Protein AF-A0A812QB72-F1 (afdb_monomer_lite)

Foldseek 3Di:
DLLVVLLVVLVVLLCVQVPDPPDDPVVHPLASLLVSLLVSLVSLVVCCVVCVVVCCVPPNLLVVLVVLQSSLVSSLVSLLVSLVVLCVVPVCLLVVVCPPPDLLRLVSSLLNLLSSLLSVVVSVVVSQVSLLVSCVPDPCLVVSLVPADPQADSRRSYHDGVSNVSSVVSLVSSLVSLLVSLLVQLVCLLQAQFDDPPPDPVRPDTPSVVSNVVSLVVSLVSQVSSVDPVSNVSSVVSSVCCVVPVVVVSVVCVVVVPPRPDDDPPCVVPSVVSVVVVVVVVVVVVVPD

pLDDT: mean 81.6, std 19.79, range [32.22, 98.19]

Organism: NCBI:txid1628268

Sequence (289 aa):
FIQRSLAEKASADIKRQLGSAGGKRADQGPAPYAEALTSVFVAIADIVQEHQQAVEQEFGPENFIVVVRGLLDEADIQGIKVIDKFAKDNAKVFSQQFANSEMRDVGAVLEETAMITQRVQQFNAYIHSVAHSVVDMIDDKASFANNLPVGHCPDDGLPDTKLLHRVQELVSSYVLVEQYFLLQSVEKAVTETDCLDPDDPDVLTTTLIDEAFYIMQESMMRSVTTCDINAVCAVVNNVNAAIVGELRQACPELLRGVPPTSYRRADCVDVQNIANHSKSWFSLGTENL

Secondary structure (DSSP, 8-state):
-HHHHHHHHHHHHHHHHT--TTS-TTSS-S-HHHHHHHHHHHHHHHHHHHHHHHHHHHH-HHHHHHHHHHHHHHHHHHHHHHHHHHHHHTHHHHTT-GGG--HHHHHHHHHHHHHHHHHHHHHHHHHHHHHHHHHTT-S-HHHHHHTSPTTB-TTT-PBPPHHHHHHHHHHHHHHHHHHHHHHHHHHHHHHH-----TT-TT--S-HHHHHHHHHHHHHHHHHHHTT-HHHHHHHHHHHHHHIIIIIHHHHHHHTTT---TT--TTSHHHHHHHHHHHHHHHHHHSTT-

Radius of gyration: 23.88 Å; chains: 1; bounding box: 56×35×73 Å

InterPro domains:
  IPR013167 COG4 transport protein, middle alpha-helical bundle [PF08318] (1-89)
  IPR013167 COG4 transport protein, middle alpha-helical bundle [PF08318] (99-246)
  IPR013167 COG4 transport protein, middle alpha-helical bundle [SM00762] (2-256)
  IPR048682 Conserved oligomeric Golgi complex subunit 4 [PTHR24016] (1-255)

Structure (mmCIF, N/CA/C/O backbone):
data_AF-A0A812QB72-F1
#
_entry.id   AF-A0A812QB72-F1
#
loop_
_atom_site.group_PDB
_atom_site.id
_atom_site.type_symbol
_atom_site.label_atom_id
_atom_site.label_alt_id
_atom_site.label_comp_id
_atom_site.label_asym_id
_atom_site.label_entity_id
_atom_site.label_seq_id
_atom_site.pdbx_PDB_ins_code
_atom_site.Cartn_x
_atom_site.Cartn_y
_atom_site.Cartn_z
_atom_site.occupancy
_atom_site.B_iso_or_equiv
_atom_site.auth_seq_id
_atom_site.auth_comp_id
_atom_site.auth_asym_id
_atom_site.auth_atom_id
_atom_site.pdbx_PDB_model_num
ATOM 1 N N . PHE A 1 1 ? -23.666 0.482 16.088 1.00 61.31 1 PHE A N 1
ATOM 2 C CA . PHE A 1 1 ? -24.336 1.543 15.300 1.00 61.31 1 PHE A CA 1
ATOM 3 C C . PHE A 1 1 ? -23.329 2.277 14.418 1.00 61.31 1 PHE A C 1
ATOM 5 O O . PHE A 1 1 ? -23.491 2.223 13.208 1.00 61.31 1 PHE A O 1
ATOM 12 N N . ILE A 1 2 ? -22.256 2.840 14.993 1.00 71.19 2 ILE A N 1
ATOM 13 C CA . ILE A 1 2 ? -21.176 3.547 14.272 1.00 71.19 2 ILE A CA 1
ATOM 14 C C . ILE A 1 2 ? -20.580 2.707 13.129 1.00 71.19 2 ILE A C 1
ATOM 16 O O . ILE A 1 2 ? -20.626 3.143 11.986 1.00 71.19 2 ILE A O 1
ATOM 20 N N . GLN A 1 3 ? -20.158 1.464 13.393 1.00 73.00 3 GLN A N 1
ATOM 21 C CA . GLN A 1 3 ? -19.638 0.557 12.351 1.00 73.00 3 GLN A CA 1
ATOM 22 C C . GLN A 1 3 ? -20.618 0.334 11.192 1.00 73.00 3 GLN A C 1
ATOM 24 O O . GLN A 1 3 ? -20.227 0.360 10.036 1.00 73.00 3 GLN A O 1
ATOM 29 N N . ARG A 1 4 ? -21.916 0.161 11.479 1.00 75.62 4 ARG A N 1
ATOM 30 C CA . ARG A 1 4 ? -22.932 -0.056 10.439 1.00 75.62 4 ARG A CA 1
ATOM 31 C C . ARG A 1 4 ? -23.151 1.197 9.587 1.00 75.62 4 ARG A C 1
ATOM 33 O O . ARG A 1 4 ? -23.280 1.083 8.375 1.00 75.62 4 ARG A O 1
ATOM 40 N N . SER A 1 5 ? -23.159 2.370 10.218 1.00 77.62 5 SER A N 1
ATOM 41 C CA . SER A 1 5 ? -23.245 3.660 9.525 1.00 77.62 5 SER A CA 1
ATOM 42 C C . SER A 1 5 ? -22.019 3.897 8.633 1.00 77.62 5 SER A C 1
ATOM 44 O O . SER A 1 5 ? -22.166 4.229 7.457 1.00 77.62 5 SER A O 1
ATOM 46 N N . LEU A 1 6 ? -20.815 3.636 9.160 1.00 80.12 6 LEU A N 1
ATOM 47 C CA . LEU A 1 6 ? -19.558 3.700 8.413 1.00 80.12 6 LEU A CA 1
ATOM 48 C C . LEU A 1 6 ? -19.571 2.727 7.229 1.00 80.12 6 LEU A C 1
ATOM 50 O O . LEU A 1 6 ? -19.302 3.139 6.106 1.00 80.12 6 LEU A O 1
ATOM 54 N N . ALA A 1 7 ? -19.960 1.471 7.452 1.00 80.81 7 ALA A N 1
ATOM 55 C CA . ALA A 1 7 ? -20.032 0.451 6.415 1.00 80.81 7 ALA A CA 1
ATOM 56 C C . ALA A 1 7 ? -20.991 0.837 5.280 1.00 80.81 7 ALA A C 1
ATOM 58 O O . ALA A 1 7 ? -20.662 0.657 4.105 1.00 80.81 7 ALA A O 1
ATOM 59 N N . GLU A 1 8 ? -22.175 1.364 5.611 1.00 82.25 8 GLU A N 1
ATOM 60 C CA . GLU A 1 8 ? -23.176 1.804 4.634 1.00 82.25 8 GLU A CA 1
ATOM 61 C C . GLU A 1 8 ? -22.674 3.016 3.831 1.00 82.25 8 GLU A C 1
ATOM 63 O O . GLU A 1 8 ? -22.755 2.997 2.598 1.00 82.25 8 GLU A O 1
ATOM 68 N N . LYS A 1 9 ? -22.083 4.016 4.501 1.00 82.25 9 LYS A N 1
ATOM 69 C CA . LYS A 1 9 ? -21.515 5.216 3.865 1.00 82.25 9 LYS A CA 1
ATOM 70 C C . LYS A 1 9 ? -20.318 4.876 2.974 1.00 82.25 9 LYS A C 1
ATOM 72 O O . LYS A 1 9 ? -20.351 5.171 1.784 1.00 82.25 9 LYS A O 1
ATOM 77 N N . ALA A 1 10 ? -19.329 4.155 3.502 1.00 79.69 10 ALA A N 1
ATOM 78 C CA . ALA A 1 10 ? -18.152 3.715 2.756 1.00 79.69 10 ALA A CA 1
ATOM 79 C C . ALA A 1 10 ? -18.541 2.866 1.539 1.00 79.69 10 ALA A C 1
ATOM 81 O O . ALA A 1 10 ? -18.058 3.097 0.434 1.00 79.69 10 ALA A O 1
ATOM 82 N N . SER A 1 11 ? -19.481 1.928 1.695 1.00 82.88 11 SER A N 1
ATOM 83 C CA . SER A 1 11 ? -19.947 1.108 0.569 1.00 82.88 11 SER A CA 1
ATOM 84 C C . SER A 1 11 ? -20.657 1.936 -0.508 1.00 82.88 11 SER A C 1
ATOM 86 O O . SER A 1 11 ? -20.583 1.586 -1.688 1.00 82.88 11 SER A O 1
ATOM 88 N N . ALA A 1 12 ? -21.379 2.993 -0.129 1.00 82.44 12 ALA A N 1
ATOM 89 C CA . ALA A 1 12 ? -22.027 3.901 -1.071 1.00 82.44 12 ALA A CA 1
ATOM 90 C C . ALA A 1 12 ? -21.004 4.786 -1.799 1.00 82.44 12 ALA A C 1
ATOM 92 O O . ALA A 1 12 ? -21.086 4.914 -3.021 1.00 82.44 12 ALA A O 1
ATOM 93 N N . ASP A 1 13 ? -20.018 5.320 -1.078 1.00 80.88 13 ASP A N 1
ATOM 94 C CA . ASP A 1 13 ? -18.964 6.172 -1.633 1.00 80.88 13 ASP A CA 1
ATOM 95 C C . ASP A 1 13 ? -18.049 5.386 -2.579 1.00 80.88 13 ASP A C 1
ATOM 97 O O . ASP A 1 13 ? -17.852 5.806 -3.719 1.00 80.88 13 ASP A O 1
ATOM 101 N N . ILE A 1 14 ? -17.629 4.176 -2.191 1.00 83.19 14 ILE A N 1
ATOM 102 C CA . ILE A 1 14 ? -16.883 3.253 -3.062 1.00 83.19 14 ILE A CA 1
ATOM 103 C C . ILE A 1 14 ? -17.686 2.958 -4.334 1.00 83.19 14 ILE A C 1
ATOM 105 O O . ILE A 1 14 ? -17.151 3.004 -5.440 1.00 83.19 14 ILE A O 1
ATOM 109 N N . LYS A 1 15 ? -18.989 2.671 -4.211 1.00 83.75 15 LYS A N 1
ATOM 110 C CA . LYS A 1 15 ? -19.851 2.433 -5.381 1.00 83.75 15 LYS A CA 1
ATOM 111 C C . LYS A 1 15 ? -20.008 3.666 -6.258 1.00 83.75 15 LYS A C 1
ATOM 113 O O . LYS A 1 15 ? -20.189 3.501 -7.456 1.00 83.75 15 LYS A O 1
ATOM 118 N N . ARG A 1 16 ? -19.989 4.869 -5.687 1.00 82.31 16 ARG A N 1
ATOM 119 C CA . ARG A 1 16 ? -20.087 6.127 -6.428 1.00 82.31 16 ARG A CA 1
ATOM 120 C C . ARG A 1 16 ? -18.789 6.428 -7.174 1.00 82.31 16 ARG A C 1
ATOM 122 O O . ARG A 1 16 ? -18.847 6.751 -8.353 1.00 82.31 16 ARG A O 1
ATOM 129 N N . GLN A 1 17 ? -17.645 6.299 -6.507 1.00 80.19 17 GLN A N 1
ATOM 130 C CA . GLN A 1 17 ? -16.320 6.594 -7.063 1.00 80.19 17 GLN A CA 1
ATOM 131 C C . GLN A 1 17 ? -15.890 5.554 -8.098 1.00 80.19 17 GLN A C 1
ATOM 133 O O . GLN A 1 17 ? -15.377 5.897 -9.157 1.00 80.19 17 GLN A O 1
ATOM 138 N N . LEU A 1 18 ? -16.169 4.277 -7.830 1.00 82.88 18 LEU A N 1
ATOM 139 C CA . LEU A 1 18 ? -15.815 3.163 -8.716 1.00 82.88 18 LEU A CA 1
ATOM 140 C C . LEU A 1 18 ? -16.991 2.743 -9.623 1.00 82.88 18 LEU A C 1
ATOM 142 O O . LEU A 1 18 ? -16.979 1.674 -10.243 1.00 82.88 18 LEU A O 1
ATOM 146 N N . GLY A 1 19 ? -18.041 3.569 -9.669 1.00 66.25 19 GLY A N 1
ATOM 147 C CA . GLY A 1 19 ? -19.332 3.298 -10.290 1.00 66.25 19 GLY A CA 1
ATOM 148 C C . GLY A 1 19 ? -19.426 3.640 -11.769 1.00 66.25 19 GLY A C 1
ATOM 149 O O . GLY A 1 19 ? -20.062 4.620 -12.129 1.00 66.25 19 GLY A O 1
ATOM 150 N N . SER A 1 20 ? -18.862 2.786 -12.625 1.00 51.31 20 SER A N 1
ATOM 151 C CA . SER A 1 20 ? -19.429 2.304 -13.900 1.00 51.31 20 SER A CA 1
ATOM 152 C C . SER A 1 20 ? -18.331 1.567 -14.660 1.00 51.31 20 SER A C 1
ATOM 154 O O . SER A 1 20 ? -17.340 2.167 -15.068 1.00 51.31 20 SER A O 1
ATOM 156 N N . ALA A 1 21 ? -18.549 0.279 -14.934 1.00 46.75 21 ALA A N 1
ATOM 157 C CA . ALA A 1 21 ? -17.692 -0.543 -15.794 1.00 46.75 21 ALA A CA 1
ATOM 158 C C . ALA A 1 21 ? -17.672 -0.088 -17.278 1.00 46.75 21 ALA A C 1
ATOM 160 O O . ALA A 1 21 ? -17.115 -0.782 -18.123 1.00 46.75 21 ALA A O 1
ATOM 161 N N . GLY A 1 22 ? -18.298 1.051 -17.605 1.00 44.38 22 GLY A N 1
ATOM 162 C CA . GLY A 1 22 ? -18.320 1.658 -18.938 1.00 44.38 22 GLY A CA 1
ATOM 163 C C . GLY A 1 22 ? -18.036 3.165 -18.959 1.00 44.38 22 GLY A C 1
ATOM 164 O O . GLY A 1 22 ? -18.234 3.794 -19.997 1.00 44.38 22 GLY A O 1
ATOM 165 N N . GLY A 1 23 ? -17.605 3.764 -17.842 1.00 43.19 23 GLY A N 1
ATOM 166 C CA . GLY A 1 23 ? -17.130 5.150 -17.827 1.00 43.19 23 GLY A CA 1
ATOM 167 C C . GLY A 1 23 ? -15.763 5.246 -18.504 1.00 43.19 23 GLY A C 1
ATOM 168 O O . GLY A 1 23 ? -14.873 4.446 -18.219 1.00 43.19 23 GLY A O 1
ATOM 169 N N . LYS A 1 24 ? -15.577 6.201 -19.421 1.00 42.88 24 LYS A N 1
ATOM 170 C CA . LYS A 1 24 ? -14.247 6.484 -19.977 1.00 42.88 24 LYS A CA 1
ATOM 171 C C . LYS A 1 24 ? -13.319 6.852 -18.814 1.00 42.88 24 LYS A C 1
ATOM 173 O O . LYS A 1 24 ? -13.692 7.677 -17.989 1.00 42.88 24 LYS A O 1
ATOM 178 N N . ARG A 1 25 ? -12.098 6.312 -18.816 1.00 48.41 25 ARG A N 1
ATOM 179 C CA . ARG A 1 25 ? -10.992 6.582 -17.868 1.00 48.41 25 ARG A CA 1
ATOM 180 C C . ARG A 1 25 ? -10.693 8.080 -17.630 1.00 48.41 25 ARG A C 1
ATOM 182 O O . ARG A 1 25 ? -9.927 8.403 -16.746 1.00 48.41 25 ARG A O 1
ATOM 189 N N . ALA A 1 26 ? -11.287 8.975 -18.425 1.00 42.12 26 ALA A N 1
ATOM 190 C CA . ALA A 1 26 ? -11.194 10.429 -18.318 1.00 42.12 26 ALA A CA 1
ATOM 191 C C . ALA A 1 26 ? -12.148 11.069 -17.283 1.00 42.12 26 ALA A C 1
ATOM 193 O O . ALA A 1 26 ? -11.970 12.239 -16.973 1.00 42.12 26 ALA A O 1
ATOM 194 N N . ASP A 1 27 ? -13.165 10.345 -16.795 1.00 44.41 27 ASP A N 1
ATOM 195 C CA . ASP A 1 27 ? -14.139 10.845 -15.796 1.00 44.41 27 ASP A CA 1
ATOM 196 C C . ASP A 1 27 ? -13.824 10.345 -14.368 1.00 44.41 27 ASP A C 1
ATOM 198 O O . ASP A 1 27 ? -14.425 10.772 -13.387 1.00 44.41 27 ASP A O 1
ATOM 202 N N . GLN A 1 28 ? -12.871 9.415 -14.259 1.00 55.84 28 GLN A N 1
ATOM 203 C CA . GLN A 1 28 ? -12.288 8.928 -13.011 1.00 55.84 28 GLN A CA 1
ATOM 204 C C . GLN A 1 28 ? -10.984 9.712 -12.805 1.00 55.84 28 GLN A C 1
ATOM 206 O O . GLN A 1 28 ? -10.255 9.923 -13.774 1.00 55.84 28 GLN A O 1
ATOM 211 N N . GLY A 1 29 ? -10.714 10.204 -11.591 1.00 60.75 29 GLY A N 1
ATOM 212 C CA . GLY A 1 29 ? -9.470 10.919 -11.274 1.00 60.75 29 GLY A CA 1
ATOM 213 C C . GLY A 1 29 ? -8.205 10.089 -11.571 1.00 60.75 29 GLY A C 1
ATOM 214 O O . GLY A 1 29 ? -8.316 8.931 -11.969 1.00 60.75 29 GLY A O 1
ATOM 215 N N . PRO A 1 30 ? -6.991 10.642 -11.382 1.00 70.50 30 PRO A N 1
ATOM 216 C CA . PRO A 1 30 ? -5.723 9.940 -11.630 1.00 70.50 30 PRO A CA 1
ATOM 217 C C . PRO A 1 30 ? -5.629 8.530 -11.037 1.00 70.50 30 PRO A C 1
ATOM 219 O O . PRO A 1 30 ? -5.002 7.661 -11.638 1.00 70.50 30 PRO A O 1
ATOM 222 N N . ALA A 1 31 ? -6.216 8.325 -9.853 1.00 87.50 31 ALA A N 1
ATOM 223 C CA . ALA A 1 31 ? -6.085 7.103 -9.066 1.00 87.50 31 ALA A CA 1
ATOM 224 C C . ALA A 1 31 ? -7.385 6.808 -8.283 1.00 87.50 31 ALA A C 1
ATOM 226 O O . ALA A 1 31 ? -7.436 6.990 -7.059 1.00 87.50 31 ALA A O 1
ATOM 227 N N . PRO A 1 32 ? -8.469 6.384 -8.965 1.00 90.88 32 PRO A N 1
ATOM 228 C CA . PRO A 1 32 ? -9.792 6.238 -8.356 1.00 90.88 32 PRO A CA 1
ATOM 229 C C . PRO A 1 32 ? -9.832 5.239 -7.188 1.00 90.88 32 PRO A C 1
ATOM 231 O O . PRO A 1 32 ? -10.610 5.414 -6.249 1.00 90.88 32 PRO A O 1
ATOM 234 N N . TYR A 1 33 ? -8.999 4.196 -7.203 1.00 94.75 33 TYR A N 1
ATOM 235 C CA . TYR A 1 33 ? -8.925 3.211 -6.123 1.00 94.75 33 TYR A CA 1
ATOM 236 C C . TYR A 1 33 ? -8.180 3.759 -4.903 1.00 94.75 33 TYR A C 1
ATOM 238 O O . TYR A 1 33 ? -8.604 3.528 -3.768 1.00 94.75 33 TYR A O 1
ATOM 246 N N . ALA A 1 34 ? -7.111 4.531 -5.116 1.00 95.19 34 ALA A N 1
ATOM 247 C CA . ALA A 1 34 ? -6.405 5.211 -4.032 1.00 95.19 34 ALA A CA 1
ATOM 248 C C . ALA A 1 34 ? -7.275 6.305 -3.379 1.00 95.19 34 ALA A C 1
ATOM 250 O O . ALA A 1 34 ? -7.265 6.466 -2.154 1.00 95.19 34 ALA A O 1
ATOM 251 N N . GLU A 1 35 ? -8.081 7.018 -4.169 1.00 92.69 35 GLU A N 1
ATOM 252 C CA . GLU A 1 35 ? -9.069 7.990 -3.677 1.00 92.69 35 GLU A CA 1
ATOM 253 C C . GLU A 1 35 ? -10.188 7.313 -2.868 1.00 92.69 35 GLU A C 1
ATOM 255 O O . GLU A 1 35 ? -10.585 7.806 -1.804 1.00 92.69 35 GLU A O 1
ATOM 260 N N . ALA A 1 36 ? -10.656 6.145 -3.320 1.00 92.75 36 ALA A N 1
ATOM 261 C CA . ALA A 1 36 ? -11.639 5.354 -2.588 1.00 92.75 36 ALA A CA 1
ATOM 262 C C . ALA A 1 36 ? -11.107 4.878 -1.231 1.00 92.75 36 ALA A C 1
ATOM 264 O O . ALA A 1 36 ? -11.805 5.001 -0.223 1.00 92.75 36 ALA A O 1
ATOM 265 N N . LEU A 1 37 ? -9.854 4.411 -1.168 1.00 94.88 37 LEU A N 1
ATOM 266 C CA . LEU A 1 37 ? -9.203 4.074 0.103 1.00 94.88 37 LEU A CA 1
ATOM 267 C C . LEU A 1 37 ? -9.066 5.287 1.019 1.00 94.88 37 LEU A C 1
ATOM 269 O O . LEU A 1 37 ? -9.417 5.210 2.194 1.00 94.88 37 LEU A O 1
ATOM 273 N N . THR A 1 38 ? -8.626 6.422 0.474 1.00 94.44 38 THR A N 1
ATOM 274 C CA . THR A 1 38 ? -8.532 7.679 1.232 1.00 94.44 38 THR A CA 1
ATOM 275 C C . THR A 1 38 ? -9.876 8.040 1.861 1.00 94.44 38 THR A C 1
ATOM 277 O O . THR A 1 38 ? -9.930 8.386 3.035 1.00 94.44 38 THR A O 1
ATOM 280 N N . SER A 1 39 ? -10.974 7.885 1.119 1.00 92.19 39 SER A N 1
ATOM 281 C CA . SER A 1 39 ? -12.321 8.185 1.617 1.00 92.19 39 SER A CA 1
ATOM 282 C C . SER A 1 39 ? -12.727 7.286 2.794 1.00 92.19 39 SER A C 1
ATOM 284 O O . SER A 1 39 ? -13.314 7.769 3.762 1.00 92.19 39 SER A O 1
ATOM 286 N N . VAL A 1 40 ? -12.372 5.994 2.753 1.00 93.38 40 VAL A N 1
ATOM 287 C CA . VAL A 1 40 ? -12.584 5.059 3.874 1.00 93.38 40 VAL A CA 1
ATOM 288 C C . VAL A 1 40 ? -11.774 5.487 5.099 1.00 93.38 40 VAL A C 1
ATOM 290 O O . VAL A 1 40 ? -12.319 5.563 6.200 1.00 93.38 40 VAL A O 1
ATOM 293 N N . PHE A 1 41 ? -10.488 5.790 4.917 1.00 95.88 41 PHE A N 1
ATOM 294 C CA . PHE A 1 41 ? -9.589 6.136 6.019 1.00 95.88 41 PHE A CA 1
ATOM 295 C C . PHE A 1 41 ? -9.927 7.480 6.661 1.00 95.88 41 PHE A C 1
ATOM 297 O O . PHE A 1 41 ? -9.902 7.579 7.885 1.00 95.88 41 PHE A O 1
ATOM 304 N N . VAL A 1 42 ? -10.316 8.482 5.868 1.00 94.31 42 VAL A N 1
ATOM 305 C CA . VAL A 1 42 ? -10.797 9.774 6.380 1.00 94.31 42 VAL A CA 1
ATOM 306 C C . VAL A 1 42 ? -12.069 9.585 7.197 1.00 94.31 42 VAL A C 1
ATOM 308 O O . VAL A 1 42 ? -12.149 10.093 8.307 1.00 94.31 42 VAL A O 1
ATOM 311 N N . ALA A 1 43 ? -13.027 8.780 6.726 1.00 92.94 43 ALA A N 1
ATOM 312 C CA . ALA A 1 43 ? -14.240 8.516 7.496 1.00 92.94 43 ALA A CA 1
ATOM 313 C C . ALA A 1 43 ? -13.950 7.837 8.849 1.00 92.94 43 ALA A C 1
ATOM 315 O O . ALA A 1 43 ? -14.643 8.102 9.828 1.00 92.94 43 ALA A O 1
ATOM 316 N N . ILE A 1 44 ? -12.929 6.976 8.921 1.00 94.12 44 ILE A N 1
ATOM 317 C CA . ILE A 1 44 ? -12.467 6.387 10.186 1.00 94.12 44 ILE A CA 1
ATOM 318 C C . ILE A 1 44 ? -11.788 7.442 11.069 1.00 94.12 44 ILE A C 1
ATOM 320 O O . ILE A 1 44 ? -12.084 7.507 12.261 1.00 94.12 44 ILE A O 1
ATOM 324 N N . ALA A 1 45 ? -10.908 8.267 10.500 1.00 95.69 45 ALA A N 1
ATOM 325 C CA . ALA A 1 45 ? -10.217 9.332 11.222 1.00 95.69 45 ALA A CA 1
ATOM 326 C C . ALA A 1 45 ? -11.197 10.362 11.811 1.00 95.69 45 ALA A C 1
ATOM 328 O O . ALA A 1 45 ? -11.047 10.750 12.967 1.00 95.69 45 ALA A O 1
ATOM 329 N N . ASP A 1 46 ? -12.247 10.724 11.068 1.00 94.62 46 ASP A N 1
ATOM 330 C CA . ASP A 1 46 ? -13.315 11.612 11.538 1.00 94.62 46 ASP A CA 1
ATOM 331 C C . ASP A 1 46 ? -14.021 11.025 12.773 1.00 94.62 46 ASP A C 1
ATOM 333 O O . ASP A 1 46 ? -14.225 11.723 13.762 1.00 94.62 46 ASP A O 1
ATOM 337 N N . ILE A 1 47 ? -14.341 9.723 12.759 1.00 93.56 47 ILE A N 1
ATOM 338 C CA . ILE A 1 47 ? -14.976 9.024 13.894 1.00 93.56 47 ILE A CA 1
ATOM 339 C C . ILE A 1 47 ? -14.052 9.010 15.115 1.00 93.56 47 ILE A C 1
ATOM 341 O O . ILE A 1 47 ? -14.510 9.232 16.237 1.00 93.56 47 ILE A O 1
ATOM 345 N N . VAL A 1 48 ? -12.760 8.737 14.908 1.00 95.31 48 VAL A N 1
ATOM 346 C CA . VAL A 1 48 ? -11.748 8.792 15.970 1.00 95.31 48 VAL A CA 1
ATOM 347 C C . VAL A 1 48 ? -11.722 10.192 16.579 1.00 95.31 48 VAL A C 1
ATOM 349 O O . VAL A 1 48 ? -11.892 10.332 17.787 1.00 95.31 48 VAL A O 1
ATOM 352 N N . GLN A 1 49 ? -11.591 11.228 15.751 1.00 94.88 49 GLN A N 1
ATOM 353 C CA . GLN A 1 49 ? -11.495 12.613 16.205 1.00 94.88 49 GLN A CA 1
ATOM 354 C C . GLN A 1 49 ? -12.769 13.099 16.913 1.00 94.88 49 GLN A C 1
ATOM 356 O O . GLN A 1 49 ? -12.678 13.825 17.901 1.00 94.88 49 GLN A O 1
ATOM 361 N N . GLU A 1 50 ? -13.949 12.703 16.431 1.00 95.06 50 GLU A N 1
ATOM 362 C CA . GLU A 1 50 ? -15.234 13.108 17.006 1.00 95.06 50 GLU A CA 1
ATOM 363 C C . GLU A 1 50 ? -15.497 12.451 18.368 1.00 95.06 50 GLU A C 1
ATOM 365 O O . GLU A 1 50 ? -16.050 13.086 19.269 1.00 95.06 50 GLU A O 1
ATOM 370 N N . HIS A 1 51 ? -15.119 11.181 18.537 1.00 93.12 51 HIS A N 1
ATOM 371 C CA . HIS A 1 51 ? -15.571 10.385 19.681 1.00 93.12 51 HIS A CA 1
ATOM 372 C C . HIS A 1 51 ? -14.491 10.056 20.712 1.00 93.12 51 HIS A C 1
ATOM 374 O O . HIS A 1 51 ? -14.857 9.649 21.815 1.00 93.12 51 HIS A O 1
ATOM 380 N N . GLN A 1 52 ? -13.201 10.247 20.413 1.00 94.56 52 GLN A N 1
ATOM 381 C CA . GLN A 1 52 ? -12.111 9.887 21.327 1.00 94.56 52 GLN A CA 1
ATOM 382 C C . GLN A 1 52 ? -12.290 10.493 22.722 1.00 94.56 52 GLN A C 1
ATOM 384 O O . GLN A 1 52 ? -12.432 9.761 23.700 1.00 94.56 52 GLN A O 1
ATOM 389 N N . GLN A 1 53 ? -12.371 11.823 22.809 1.00 95.75 53 GLN A N 1
ATOM 390 C CA . GLN A 1 53 ? -12.449 12.521 24.093 1.00 95.75 53 GLN A CA 1
ATOM 391 C C . GLN A 1 53 ? -13.674 12.095 24.919 1.00 95.75 53 GLN A C 1
ATOM 393 O O . GLN A 1 53 ? -13.578 11.937 26.135 1.00 95.75 53 GLN A O 1
ATOM 398 N N . ALA A 1 54 ? -14.826 11.911 24.269 1.00 95.00 54 ALA A N 1
ATOM 399 C CA . ALA A 1 54 ? -16.056 11.519 24.948 1.00 95.00 54 ALA A CA 1
ATOM 400 C C . ALA A 1 54 ? -15.956 10.095 25.516 1.00 95.00 54 ALA A C 1
ATOM 402 O O . ALA A 1 54 ? -16.334 9.857 26.662 1.00 95.00 54 ALA A O 1
ATOM 403 N N . VAL A 1 55 ? -15.403 9.154 24.741 1.00 95.50 55 VAL A N 1
ATOM 404 C CA . VAL A 1 55 ? -15.253 7.763 25.184 1.00 95.50 55 VAL A CA 1
ATOM 405 C C . VAL A 1 55 ? -14.244 7.656 26.323 1.00 95.50 55 VAL A C 1
ATOM 407 O O . VAL A 1 55 ? -14.517 6.975 27.308 1.00 95.50 55 VAL A O 1
ATOM 410 N N . GLU A 1 56 ? -13.116 8.356 26.228 1.00 94.69 56 GLU A N 1
ATOM 411 C CA . GLU A 1 56 ? -12.099 8.368 27.282 1.00 94.69 56 GLU A CA 1
ATOM 412 C C . GLU A 1 56 ? -12.645 8.923 28.605 1.00 94.69 56 GLU A C 1
ATOM 414 O O . GLU A 1 56 ? -12.360 8.371 29.665 1.00 94.69 56 GLU A O 1
ATOM 419 N N . GLN A 1 57 ? -13.467 9.976 28.560 1.00 95.19 57 GLN A N 1
ATOM 420 C CA . GLN A 1 57 ? -14.045 10.584 29.763 1.00 95.19 57 GLN A CA 1
ATOM 421 C C . GLN A 1 57 ? -15.140 9.731 30.410 1.00 95.19 57 GLN A C 1
ATOM 423 O O . GLN A 1 57 ? -15.223 9.677 31.636 1.00 95.19 57 GLN A O 1
ATOM 428 N N . GLU A 1 58 ? -16.000 9.098 29.609 1.00 95.81 58 GLU A N 1
ATOM 429 C CA . GLU A 1 58 ? -17.147 8.341 30.125 1.00 95.81 58 GLU A CA 1
ATOM 430 C C . GLU A 1 58 ? -16.811 6.880 30.447 1.00 95.81 58 GLU A C 1
ATOM 432 O O . GLU A 1 58 ? -17.362 6.315 31.394 1.00 95.81 58 GLU A O 1
ATOM 437 N N . PHE A 1 59 ? -15.918 6.265 29.669 1.00 94.88 59 PHE A N 1
ATOM 438 C CA . PHE A 1 59 ? -15.628 4.832 29.732 1.00 94.88 59 PHE A CA 1
ATOM 439 C C . PHE A 1 59 ? -14.157 4.518 30.005 1.00 94.88 59 PHE A C 1
ATOM 441 O O . PHE A 1 59 ? -13.849 3.368 30.296 1.00 94.88 59 PHE A O 1
ATOM 448 N N . GLY A 1 60 ? -13.256 5.495 29.949 1.00 94.50 60 GLY A N 1
ATOM 449 C CA . GLY A 1 60 ? -11.826 5.285 30.161 1.00 94.50 60 GLY A CA 1
ATOM 450 C C . GLY A 1 60 ? -11.043 4.981 28.871 1.00 94.50 60 GLY A C 1
ATOM 451 O O . GLY A 1 60 ? -11.608 4.483 27.887 1.00 94.50 60 GLY A O 1
ATOM 452 N N . PRO A 1 61 ? -9.732 5.284 28.857 1.00 95.00 61 PRO A N 1
ATOM 453 C CA . PRO A 1 61 ? -8.866 5.156 27.681 1.00 95.00 61 PRO A CA 1
ATOM 454 C C . PRO A 1 61 ? -8.736 3.721 27.154 1.00 95.00 61 PRO A C 1
ATOM 456 O O . PRO A 1 61 ? -8.725 3.500 25.943 1.00 95.00 61 PRO A O 1
ATOM 459 N N . GLU A 1 62 ? -8.731 2.716 28.029 1.00 94.25 62 GLU A N 1
ATOM 460 C CA . GLU A 1 62 ? -8.660 1.305 27.643 1.00 94.25 62 GLU A CA 1
ATOM 461 C C . GLU A 1 62 ? -9.854 0.865 26.781 1.00 94.25 62 GLU A C 1
ATOM 463 O O . GLU A 1 62 ? -9.704 0.043 25.872 1.00 94.25 62 GLU A O 1
ATOM 468 N N . ASN A 1 63 ? -11.036 1.445 27.016 1.00 94.12 63 ASN A N 1
ATOM 469 C CA . ASN A 1 63 ? -12.241 1.139 26.250 1.00 94.12 63 ASN A CA 1
ATOM 470 C C . ASN A 1 63 ? -12.233 1.822 24.879 1.00 94.12 63 ASN A C 1
ATOM 472 O O . ASN A 1 63 ? -12.805 1.284 23.928 1.00 94.12 63 ASN A O 1
ATOM 476 N N . PHE A 1 64 ? -11.528 2.946 24.729 1.00 96.56 64 PHE A N 1
ATOM 477 C CA . PHE A 1 64 ? -11.335 3.558 23.419 1.00 96.56 64 PHE A CA 1
ATOM 478 C C . PHE A 1 64 ? -10.457 2.692 22.502 1.00 96.56 64 PHE A C 1
ATOM 480 O O . PHE A 1 64 ? -10.768 2.558 21.320 1.00 96.56 64 PHE A O 1
ATOM 487 N N . ILE A 1 65 ? -9.453 1.982 23.035 1.00 97.00 65 ILE A N 1
ATOM 488 C CA . ILE A 1 65 ? -8.666 1.013 22.244 1.00 97.00 65 ILE A CA 1
ATOM 489 C C . ILE A 1 65 ? -9.560 -0.078 21.636 1.00 97.00 65 ILE A C 1
ATOM 491 O O . ILE A 1 65 ? -9.374 -0.472 20.484 1.00 97.00 65 ILE A O 1
ATOM 495 N N . VAL A 1 66 ? -10.580 -0.543 22.366 1.00 94.88 66 VAL A N 1
ATOM 496 C CA . VAL A 1 66 ? -11.553 -1.515 21.838 1.00 94.88 66 VAL A CA 1
ATOM 497 C C . VAL A 1 66 ? -12.347 -0.926 20.666 1.00 94.88 66 VAL A C 1
ATOM 499 O O . VAL A 1 66 ? -12.600 -1.629 19.685 1.00 94.88 66 VAL A O 1
ATOM 502 N N . VAL A 1 67 ? -12.694 0.364 20.724 1.00 95.56 67 VAL A N 1
ATOM 503 C CA . VAL A 1 67 ? -13.334 1.076 19.606 1.00 95.56 67 VAL A CA 1
ATOM 504 C C . VAL A 1 67 ? -12.397 1.144 18.399 1.00 95.56 67 VAL A C 1
ATOM 506 O O . VAL A 1 67 ? -12.825 0.801 17.298 1.00 95.56 67 VAL A O 1
ATOM 509 N N . VAL A 1 68 ? -11.125 1.507 18.596 1.00 96.94 68 VAL A N 1
ATOM 510 C CA . VAL A 1 68 ? -10.123 1.582 17.517 1.00 96.94 68 VAL A CA 1
ATOM 511 C C . VAL A 1 68 ? -9.955 0.230 16.818 1.00 96.94 68 VAL A C 1
ATOM 513 O O . VAL A 1 68 ? -9.981 0.175 15.590 1.00 96.94 68 VAL A O 1
ATOM 516 N N . ARG A 1 69 ? -9.894 -0.881 17.566 1.00 96.62 69 ARG A N 1
ATOM 517 C CA . ARG A 1 69 ? -9.872 -2.239 16.984 1.00 96.62 69 ARG A CA 1
ATOM 518 C C . ARG A 1 69 ? -11.098 -2.517 16.116 1.00 96.62 69 ARG A C 1
ATOM 520 O O . ARG A 1 69 ? -10.972 -3.029 15.011 1.00 96.62 69 ARG A O 1
ATOM 527 N N . GLY A 1 70 ? -12.282 -2.122 16.582 1.00 94.88 70 GLY A N 1
ATOM 528 C CA . GLY A 1 70 ? -13.509 -2.257 15.799 1.00 94.88 70 GLY A CA 1
ATOM 529 C C . GLY A 1 70 ? -13.531 -1.392 14.531 1.00 94.88 70 GLY A C 1
ATOM 530 O O . GLY A 1 70 ? -14.222 -1.743 13.574 1.00 94.88 70 GLY A O 1
ATOM 531 N N . LEU A 1 71 ? -12.805 -0.272 14.500 1.00 95.31 71 LEU A N 1
ATOM 532 C CA . LEU A 1 71 ? -12.631 0.540 13.292 1.00 95.31 71 LEU A CA 1
ATOM 533 C C . LEU A 1 71 ? -11.608 -0.080 12.334 1.00 95.31 71 LEU A C 1
ATOM 535 O O . LEU A 1 71 ? -11.824 -0.031 11.124 1.00 95.31 71 LEU A O 1
ATOM 539 N N . LEU A 1 72 ? -10.553 -0.717 12.852 1.00 95.69 72 LEU A N 1
ATOM 540 C CA . LEU A 1 72 ? -9.615 -1.507 12.048 1.00 95.69 72 LEU A CA 1
ATOM 541 C C . LEU A 1 72 ? -10.306 -2.681 11.344 1.00 95.69 72 LEU A C 1
ATOM 543 O O . LEU A 1 72 ? -10.059 -2.897 10.162 1.00 95.69 72 LEU A O 1
ATOM 547 N N . ASP A 1 73 ? -11.229 -3.378 12.014 1.00 95.25 73 ASP A N 1
ATOM 548 C CA . ASP A 1 73 ? -12.032 -4.435 11.380 1.00 95.25 73 ASP A CA 1
ATOM 549 C C . ASP A 1 73 ? -12.839 -3.907 10.178 1.00 95.25 73 ASP A C 1
ATOM 551 O O . ASP A 1 73 ? -12.975 -4.580 9.152 1.00 95.25 73 ASP A O 1
ATOM 555 N N . GLU A 1 74 ? -13.374 -2.687 10.272 1.00 93.88 74 GLU A N 1
ATOM 556 C CA . GLU A 1 74 ? -14.100 -2.068 9.158 1.00 93.88 74 GLU A CA 1
ATOM 557 C C . GLU A 1 74 ? -13.143 -1.583 8.056 1.00 93.88 74 GLU A C 1
ATOM 559 O O . GLU A 1 74 ? -13.459 -1.720 6.869 1.00 93.88 74 GLU A O 1
ATOM 564 N N . ALA A 1 75 ? -11.955 -1.088 8.423 1.00 95.81 75 ALA A N 1
ATOM 565 C CA . ALA A 1 75 ? -10.888 -0.774 7.474 1.00 95.81 75 ALA A CA 1
ATOM 566 C C . ALA A 1 75 ? -10.481 -2.016 6.669 1.00 95.81 75 ALA A C 1
ATOM 568 O O . ALA A 1 75 ? -10.379 -1.936 5.445 1.00 95.81 75 ALA A O 1
ATOM 569 N N . ASP A 1 76 ? -10.335 -3.172 7.325 1.00 97.06 76 ASP A N 1
ATOM 570 C CA . ASP A 1 76 ? -10.100 -4.465 6.679 1.00 97.06 76 ASP A CA 1
ATOM 571 C C . ASP A 1 76 ? -11.201 -4.775 5.665 1.00 97.06 76 ASP A C 1
ATOM 573 O O . ASP A 1 76 ? -10.929 -5.024 4.490 1.00 97.06 76 ASP A O 1
ATOM 577 N N . ILE A 1 77 ? -12.464 -4.718 6.089 1.00 94.94 77 ILE A N 1
ATOM 578 C CA . ILE A 1 77 ? -13.602 -5.071 5.236 1.00 94.94 77 ILE A CA 1
ATOM 579 C C . ILE A 1 77 ? -13.690 -4.170 4.001 1.00 94.94 77 ILE A C 1
ATOM 581 O O . ILE A 1 77 ? -13.932 -4.669 2.900 1.00 94.94 77 ILE A O 1
ATOM 585 N N . GLN A 1 78 ? -13.565 -2.853 4.159 1.00 94.50 78 GLN A N 1
ATOM 586 C CA . GLN A 1 78 ? -13.752 -1.916 3.048 1.00 94.50 78 GLN A CA 1
ATOM 587 C C . GLN A 1 78 ? -12.488 -1.771 2.205 1.00 94.50 78 GLN A C 1
ATOM 589 O O . GLN A 1 78 ? -12.570 -1.796 0.977 1.00 94.50 78 GLN A O 1
ATOM 594 N N . GLY A 1 79 ? -11.321 -1.693 2.841 1.00 96.56 79 GLY A N 1
ATOM 595 C CA . GLY A 1 79 ? -10.043 -1.563 2.155 1.00 96.56 79 GLY A CA 1
ATOM 596 C C . GLY A 1 79 ? -9.730 -2.772 1.278 1.00 96.56 79 GLY A C 1
ATOM 597 O O . GLY A 1 79 ? -9.387 -2.607 0.106 1.00 96.56 79 GLY A O 1
ATOM 598 N N . ILE A 1 80 ? -9.956 -3.991 1.785 1.00 97.81 80 ILE A N 1
ATOM 599 C CA . ILE A 1 80 ? -9.735 -5.216 1.003 1.00 97.81 80 ILE A CA 1
ATOM 600 C C . ILE A 1 80 ? -10.670 -5.265 -0.209 1.00 97.81 80 ILE A C 1
ATOM 602 O O . ILE A 1 80 ? -10.224 -5.622 -1.295 1.00 97.81 80 ILE A O 1
ATOM 606 N N . LYS A 1 81 ? -11.935 -4.830 -0.090 1.00 95.81 81 LYS A N 1
ATOM 607 C CA . LYS A 1 81 ? -12.849 -4.760 -1.249 1.00 95.81 81 LYS A CA 1
ATOM 608 C C . LYS A 1 81 ? -12.318 -3.847 -2.353 1.00 95.81 81 LYS A C 1
ATOM 610 O O . LYS A 1 81 ? -12.469 -4.179 -3.529 1.00 95.81 81 LYS A O 1
ATOM 615 N N . VAL A 1 82 ? -11.739 -2.699 -1.992 1.00 96.31 82 VAL A N 1
ATOM 616 C CA . VAL A 1 82 ? -11.165 -1.759 -2.966 1.00 96.31 82 VAL A CA 1
ATOM 617 C C . VAL A 1 82 ? -9.938 -2.380 -3.636 1.00 96.31 82 VAL A C 1
ATOM 619 O O . VAL A 1 82 ? -9.875 -2.401 -4.866 1.00 96.31 82 VAL A O 1
ATOM 622 N N . ILE A 1 83 ? -9.021 -2.960 -2.853 1.00 97.50 83 ILE A N 1
ATOM 623 C CA . ILE A 1 83 ? -7.805 -3.613 -3.366 1.00 97.50 83 ILE A CA 1
ATOM 624 C C . ILE A 1 83 ? -8.145 -4.806 -4.266 1.00 97.50 83 ILE A C 1
ATOM 626 O O . ILE A 1 83 ? -7.588 -4.938 -5.353 1.00 97.50 83 ILE A O 1
ATOM 630 N N . ASP A 1 84 ? -9.089 -5.658 -3.867 1.00 96.62 84 ASP A N 1
ATOM 631 C CA . ASP A 1 84 ? -9.488 -6.820 -4.662 1.00 96.62 84 ASP A CA 1
ATOM 632 C C . ASP A 1 84 ? -10.174 -6.415 -5.963 1.00 96.62 84 ASP A C 1
ATOM 634 O O . ASP A 1 84 ? -9.964 -7.048 -7.001 1.00 96.62 84 ASP A O 1
ATOM 638 N N . LYS A 1 85 ? -10.966 -5.336 -5.944 1.00 95.12 85 LYS A N 1
ATOM 639 C CA . LYS A 1 85 ? -11.539 -4.785 -7.171 1.00 95.12 85 LYS A CA 1
ATOM 640 C C . LYS A 1 85 ? -10.446 -4.236 -8.092 1.00 95.12 85 LYS A C 1
ATOM 642 O O . LYS A 1 85 ? -10.473 -4.550 -9.279 1.00 95.12 85 LYS A O 1
ATOM 647 N N . PHE A 1 86 ? -9.484 -3.483 -7.561 1.00 95.75 86 PHE A N 1
ATOM 648 C CA . PHE A 1 86 ? -8.342 -2.978 -8.326 1.00 95.75 86 PHE A CA 1
ATOM 649 C C . PHE A 1 86 ? -7.525 -4.113 -8.958 1.00 95.75 86 PHE A C 1
ATOM 651 O O . PHE A 1 86 ? -7.261 -4.098 -10.161 1.00 95.75 86 PHE A O 1
ATOM 658 N N . ALA A 1 87 ? -7.180 -5.134 -8.169 1.00 94.88 87 ALA A N 1
ATOM 659 C CA . ALA A 1 87 ? -6.433 -6.297 -8.636 1.00 94.88 87 ALA A CA 1
ATOM 660 C C . ALA A 1 87 ? -7.194 -7.063 -9.729 1.00 94.88 87 ALA A C 1
ATOM 662 O O . ALA A 1 87 ? -6.601 -7.506 -10.712 1.00 94.88 87 ALA A O 1
ATOM 663 N N . LYS A 1 88 ? -8.520 -7.187 -9.589 1.00 94.06 88 LYS A N 1
ATOM 664 C CA . LYS A 1 88 ? -9.382 -7.831 -10.585 1.00 94.06 88 LYS A CA 1
ATOM 665 C C . LYS A 1 88 ? -9.461 -7.035 -11.887 1.00 94.06 88 LYS A C 1
ATOM 667 O O . LYS A 1 88 ? -9.337 -7.626 -12.959 1.00 94.06 88 LYS A O 1
ATOM 672 N N . ASP A 1 89 ? -9.664 -5.725 -11.804 1.00 92.69 89 ASP A N 1
ATOM 673 C CA . ASP A 1 89 ? -9.805 -4.865 -12.983 1.00 92.69 89 ASP A CA 1
ATOM 674 C C . ASP A 1 89 ? -8.472 -4.753 -13.753 1.00 92.69 89 ASP A C 1
ATOM 676 O O . ASP A 1 89 ? -8.476 -4.622 -14.977 1.00 92.69 89 ASP A O 1
ATOM 680 N N . ASN A 1 90 ? -7.339 -4.951 -13.066 1.00 91.94 90 ASN A N 1
ATOM 681 C CA . ASN A 1 90 ? -5.988 -4.946 -13.635 1.00 91.94 90 ASN A CA 1
ATOM 682 C C . ASN A 1 90 ? -5.337 -6.341 -13.718 1.00 91.94 90 ASN A C 1
ATOM 684 O O . ASN A 1 90 ? -4.115 -6.466 -13.835 1.00 91.94 90 ASN A O 1
ATOM 688 N N . ALA A 1 91 ? -6.138 -7.413 -13.718 1.00 91.06 91 ALA A N 1
ATOM 689 C CA . ALA A 1 91 ? -5.639 -8.791 -13.671 1.00 91.06 91 ALA A CA 1
ATOM 690 C C . ALA A 1 91 ? -4.674 -9.148 -14.818 1.00 91.06 91 ALA A C 1
ATOM 692 O O . ALA A 1 91 ? -3.802 -9.998 -14.649 1.00 91.06 91 ALA A O 1
ATOM 693 N N . LYS A 1 92 ? -4.787 -8.499 -15.984 1.00 88.06 92 LYS A N 1
ATOM 694 C CA . LYS A 1 92 ? -3.864 -8.706 -17.117 1.00 88.06 92 LYS A CA 1
ATOM 695 C C . LYS A 1 92 ? -2.426 -8.298 -16.784 1.00 88.06 92 LYS A C 1
ATOM 697 O O . LYS A 1 92 ? -1.494 -8.991 -17.175 1.00 88.06 92 LYS A O 1
ATOM 702 N N . VAL A 1 93 ? -2.261 -7.202 -16.043 1.00 89.44 93 VAL A N 1
ATOM 703 C CA . VAL A 1 93 ? -0.948 -6.707 -15.613 1.00 89.44 93 VAL A CA 1
ATOM 704 C C . VAL A 1 93 ? -0.399 -7.603 -14.503 1.00 89.44 93 VAL A C 1
ATOM 706 O O . VAL A 1 93 ? 0.722 -8.090 -14.603 1.00 89.44 93 VAL A O 1
ATOM 709 N N . PHE A 1 94 ? -1.216 -7.922 -13.495 1.00 88.88 94 PHE A N 1
ATOM 710 C CA . PHE A 1 94 ? -0.773 -8.739 -12.358 1.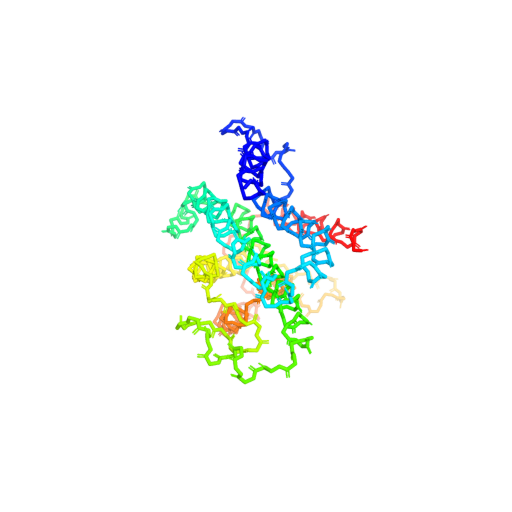00 88.88 94 PHE A CA 1
ATOM 711 C C . PHE A 1 94 ? -0.537 -10.219 -12.688 1.00 88.88 94 PHE A C 1
ATOM 713 O O . PHE A 1 94 ? 0.282 -10.865 -12.042 1.00 88.88 94 PHE A O 1
ATOM 720 N N . SER A 1 95 ? -1.194 -10.763 -13.716 1.00 84.75 95 SER A N 1
ATOM 721 C CA . SER A 1 95 ? -0.928 -12.125 -14.211 1.00 84.75 95 SER A CA 1
ATOM 722 C C . SER A 1 95 ? 0.336 -12.238 -15.068 1.00 84.75 95 SER A C 1
ATOM 724 O O . SER A 1 95 ? 0.607 -13.314 -15.598 1.00 84.75 95 SER A O 1
ATOM 726 N N . GLN A 1 96 ? 1.101 -11.148 -15.215 1.00 76.88 96 GLN A N 1
ATOM 727 C CA . GLN A 1 96 ? 2.336 -11.088 -16.005 1.00 76.88 96 GLN A CA 1
ATOM 728 C C . GLN A 1 96 ? 2.135 -11.437 -17.488 1.00 76.88 96 GLN A C 1
ATOM 730 O O . GLN A 1 96 ? 3.072 -11.774 -18.211 1.00 76.88 96 GLN A O 1
ATOM 735 N N . GLN A 1 97 ? 0.898 -11.324 -17.978 1.00 77.12 97 GLN A N 1
ATOM 736 C CA . GLN A 1 97 ? 0.545 -11.523 -19.381 1.00 77.12 97 GLN A CA 1
ATOM 737 C C . GLN A 1 97 ? 0.750 -10.223 -20.161 1.00 77.12 97 GLN A C 1
ATOM 739 O O . GLN A 1 97 ? -0.172 -9.670 -20.762 1.00 77.12 97 GLN A O 1
ATOM 744 N N . PHE A 1 98 ? 1.983 -9.721 -20.134 1.00 75.38 98 PHE A N 1
ATOM 745 C CA . PHE A 1 98 ? 2.316 -8.395 -20.644 1.00 75.38 98 PHE A CA 1
ATOM 746 C C . PHE A 1 98 ? 2.274 -8.274 -22.171 1.00 75.38 98 PHE A C 1
ATOM 748 O O . PHE A 1 98 ? 2.158 -7.169 -22.684 1.00 75.38 98 PHE A O 1
ATOM 755 N N . ALA A 1 99 ? 2.287 -9.394 -22.904 1.00 66.06 99 ALA A N 1
ATOM 756 C CA . ALA A 1 99 ? 2.277 -9.418 -24.372 1.00 66.06 99 ALA A CA 1
ATOM 757 C C . ALA A 1 99 ? 1.086 -8.674 -25.015 1.00 66.06 99 ALA A C 1
ATOM 759 O O . ALA A 1 99 ? 1.143 -8.340 -26.193 1.00 66.06 99 ALA A O 1
ATOM 760 N N . ASN A 1 100 ? 0.017 -8.418 -24.252 1.00 66.38 100 ASN A N 1
ATOM 761 C CA . ASN A 1 100 ? -1.173 -7.689 -24.701 1.00 66.38 100 ASN A CA 1
ATOM 762 C C . ASN A 1 100 ? -1.399 -6.366 -23.942 1.00 66.38 100 ASN A C 1
ATOM 764 O O . ASN A 1 100 ? -2.504 -5.824 -24.003 1.00 66.38 100 ASN A O 1
ATOM 768 N N . SER A 1 101 ? -0.407 -5.886 -23.188 1.00 77.50 101 SER A N 1
ATOM 769 C CA . SER A 1 101 ? -0.514 -4.691 -22.345 1.00 77.50 101 SER A CA 1
ATOM 770 C C . SER A 1 101 ? 0.414 -3.600 -22.866 1.00 77.50 101 SER A C 1
ATOM 772 O O . SER A 1 101 ? 1.608 -3.827 -23.045 1.00 77.50 101 SER A O 1
ATOM 774 N N . GLU A 1 102 ? -0.115 -2.398 -23.082 1.00 82.06 102 GLU A N 1
ATOM 775 C CA . GLU A 1 102 ? 0.717 -1.249 -23.435 1.00 82.06 102 GLU A CA 1
ATOM 776 C C . GLU A 1 102 ? 1.534 -0.789 -22.216 1.00 82.06 102 GLU A C 1
ATOM 778 O O . GLU A 1 102 ? 1.031 -0.780 -21.091 1.00 82.06 102 GLU A O 1
ATOM 783 N N . MET A 1 103 ? 2.780 -0.340 -22.421 1.00 85.38 103 MET A N 1
ATOM 784 C CA . MET A 1 103 ? 3.639 0.194 -21.344 1.00 85.38 103 MET A CA 1
ATOM 785 C C . MET A 1 103 ? 2.963 1.313 -20.546 1.00 85.38 103 MET A C 1
ATOM 787 O O . MET A 1 103 ? 3.133 1.404 -19.333 1.00 85.38 103 MET A O 1
ATOM 791 N N . ARG A 1 104 ? 2.136 2.126 -21.212 1.00 85.19 104 ARG A N 1
ATOM 792 C CA . ARG A 1 104 ? 1.338 3.175 -20.570 1.00 85.19 104 ARG A CA 1
ATOM 793 C C . ARG A 1 104 ? 0.339 2.606 -19.561 1.00 85.19 104 ARG A C 1
ATOM 795 O O . ARG A 1 104 ? 0.183 3.163 -18.479 1.00 85.19 104 ARG A O 1
ATOM 802 N N . ASP A 1 105 ? -0.328 1.507 -19.906 1.00 87.06 105 ASP A N 1
ATOM 803 C CA . ASP A 1 105 ? -1.284 0.860 -19.010 1.00 87.06 105 ASP A CA 1
ATOM 804 C C . ASP A 1 105 ? -0.577 0.233 -17.811 1.00 87.06 105 ASP A C 1
ATOM 806 O O . ASP A 1 105 ? -1.049 0.377 -16.686 1.00 87.06 105 ASP A O 1
ATOM 810 N N . VAL A 1 106 ? 0.578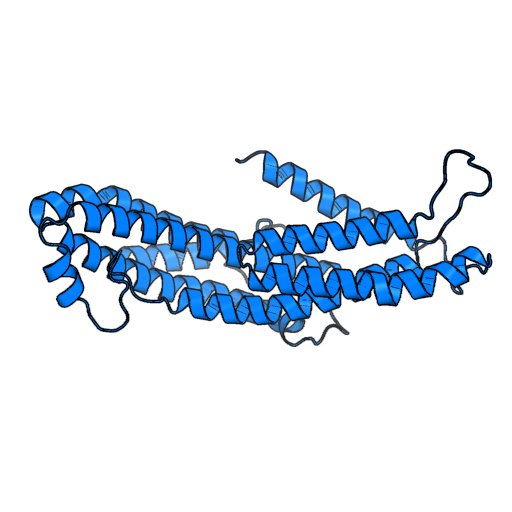 -0.400 -18.039 1.00 91.06 106 VAL A N 1
ATOM 811 C CA . VAL A 1 106 ? 1.415 -0.960 -16.968 1.00 91.06 106 VAL A CA 1
ATOM 812 C C . VAL A 1 106 ? 1.889 0.140 -16.016 1.00 91.06 106 VAL A C 1
ATOM 814 O O . VAL A 1 106 ? 1.731 -0.004 -14.806 1.00 91.06 106 VAL A O 1
ATOM 817 N N . GLY A 1 107 ? 2.392 1.259 -16.548 1.00 91.75 107 GLY A N 1
ATOM 818 C CA . GLY A 1 107 ? 2.819 2.412 -15.752 1.00 91.75 107 GLY A CA 1
ATOM 819 C C . GLY A 1 107 ? 1.689 2.991 -14.896 1.00 91.75 107 GLY A C 1
ATOM 820 O O . GLY A 1 107 ? 1.882 3.221 -13.707 1.00 91.75 107 GLY A O 1
ATOM 821 N N . ALA A 1 108 ? 0.482 3.134 -15.455 1.00 91.25 108 ALA A N 1
ATOM 822 C CA . ALA A 1 108 ? -0.681 3.603 -14.699 1.00 91.25 108 ALA A CA 1
ATOM 823 C C . ALA A 1 108 ? -1.069 2.648 -13.553 1.00 91.25 108 ALA A C 1
ATOM 825 O O . ALA A 1 108 ? -1.415 3.098 -12.463 1.00 91.25 108 ALA A O 1
ATOM 826 N N . VAL A 1 109 ? -0.988 1.331 -13.776 1.00 93.62 109 VAL A N 1
ATOM 827 C CA . VAL A 1 109 ? -1.248 0.334 -12.724 1.00 93.62 109 VAL A CA 1
ATOM 828 C C . VAL A 1 109 ? -0.175 0.379 -11.639 1.00 93.62 109 VAL A C 1
ATOM 830 O O . VAL A 1 109 ? -0.512 0.274 -10.461 1.00 93.62 109 VAL A O 1
ATOM 833 N N . LEU A 1 110 ? 1.099 0.547 -11.999 1.00 95.25 110 LEU A N 1
ATOM 834 C CA . LEU A 1 110 ? 2.193 0.683 -11.034 1.00 95.25 110 LEU A CA 1
ATOM 835 C C . LEU A 1 110 ? 2.024 1.925 -10.161 1.00 95.25 110 LEU A C 1
ATOM 837 O O . LEU A 1 110 ? 2.153 1.832 -8.941 1.00 95.25 110 LEU A O 1
ATOM 841 N N . GLU A 1 111 ? 1.686 3.058 -10.774 1.00 95.00 111 GLU A N 1
ATOM 842 C CA . GLU A 1 111 ? 1.455 4.324 -10.079 1.00 95.00 111 GLU A CA 1
ATOM 843 C C . GLU A 1 111 ? 0.317 4.193 -9.059 1.00 95.00 111 GLU A C 1
ATOM 845 O O . GLU A 1 111 ? 0.487 4.472 -7.871 1.00 95.00 111 GLU A O 1
ATOM 850 N N . GLU A 1 112 ? -0.831 3.668 -9.490 1.00 95.94 112 GLU A N 1
ATOM 851 C CA . GLU A 1 112 ? -1.977 3.491 -8.603 1.00 95.94 112 GLU A CA 1
ATOM 852 C C . GLU A 1 112 ? -1.718 2.424 -7.526 1.00 95.94 112 GLU A C 1
ATOM 854 O O . GLU A 1 112 ? -2.146 2.589 -6.383 1.00 95.94 112 GLU A O 1
ATOM 859 N N . THR A 1 113 ? -0.943 1.374 -7.829 1.00 97.38 113 THR A N 1
ATOM 860 C CA . THR A 1 113 ? -0.504 0.387 -6.826 1.00 97.38 113 THR A CA 1
ATOM 861 C C . THR A 1 113 ? 0.373 1.028 -5.751 1.00 97.38 113 THR A C 1
ATOM 863 O O . THR A 1 113 ? 0.187 0.762 -4.557 1.00 97.38 113 THR A O 1
ATOM 866 N N . ALA A 1 114 ? 1.314 1.889 -6.153 1.00 97.69 114 ALA A N 1
ATOM 867 C CA . ALA A 1 114 ? 2.174 2.610 -5.225 1.00 97.69 114 ALA A CA 1
ATOM 868 C C . ALA A 1 114 ? 1.351 3.538 -4.324 1.00 97.69 114 ALA A C 1
ATOM 870 O O . ALA A 1 114 ? 1.514 3.494 -3.106 1.00 97.69 114 ALA A O 1
ATOM 871 N N . MET A 1 115 ? 0.396 4.286 -4.890 1.00 97.00 115 MET A N 1
ATOM 872 C CA . MET A 1 115 ? -0.513 5.136 -4.114 1.00 97.00 115 MET A CA 1
ATOM 873 C C . MET A 1 115 ? -1.410 4.331 -3.164 1.00 97.00 115 MET A C 1
ATOM 875 O O . MET A 1 115 ? -1.552 4.707 -2.005 1.00 97.00 115 MET A O 1
ATOM 879 N N . ILE A 1 116 ? -1.994 3.209 -3.601 1.00 97.94 116 ILE A N 1
ATOM 880 C CA . ILE A 1 116 ? -2.790 2.318 -2.736 1.00 97.94 116 ILE A CA 1
ATOM 881 C C . ILE A 1 116 ? -1.968 1.868 -1.523 1.00 97.94 116 ILE A C 1
ATOM 883 O O . ILE A 1 116 ? -2.433 1.970 -0.385 1.00 97.94 116 ILE A O 1
ATOM 887 N N . THR A 1 117 ? -0.737 1.411 -1.768 1.00 98.12 117 THR A N 1
ATOM 888 C CA . THR A 1 117 ? 0.183 0.968 -0.712 1.00 98.12 117 THR A CA 1
ATOM 889 C C . THR A 1 117 ? 0.491 2.125 0.239 1.00 98.12 117 THR A C 1
ATOM 891 O O . THR A 1 117 ? 0.340 1.976 1.451 1.00 98.12 117 THR A O 1
ATOM 894 N N . GLN A 1 118 ? 0.794 3.307 -0.308 1.00 97.88 118 GLN A N 1
ATOM 895 C CA . GLN A 1 118 ? 1.030 4.528 0.458 1.00 97.88 118 GLN A CA 1
ATOM 896 C C . GLN A 1 118 ? -0.119 4.844 1.418 1.00 97.88 118 GLN A C 1
ATOM 898 O O . GLN A 1 118 ? 0.112 5.082 2.602 1.00 97.88 118 GLN A O 1
ATOM 903 N N . ARG A 1 119 ? -1.365 4.847 0.921 1.00 97.31 119 ARG A N 1
ATOM 904 C CA . ARG A 1 119 ? -2.541 5.213 1.725 1.00 97.31 119 ARG A CA 1
ATOM 905 C C . ARG A 1 119 ? -2.758 4.247 2.877 1.00 97.31 119 ARG A C 1
ATOM 907 O O . ARG A 1 119 ? -3.071 4.691 3.977 1.00 97.31 119 ARG A O 1
ATOM 914 N N . VAL A 1 120 ? -2.554 2.951 2.647 1.00 98.19 120 VAL A N 1
ATOM 915 C CA . VAL A 1 120 ? -2.682 1.939 3.703 1.00 98.19 120 VAL A CA 1
ATOM 916 C C . VAL A 1 120 ? -1.579 2.098 4.750 1.00 98.19 120 VAL A C 1
ATOM 918 O O . VAL A 1 120 ? -1.881 2.085 5.940 1.00 98.19 120 VAL A O 1
ATOM 921 N N . GLN A 1 121 ? -0.328 2.316 4.337 1.00 96.62 121 GLN A N 1
ATOM 922 C CA . GLN A 1 121 ? 0.791 2.529 5.265 1.00 96.62 121 GLN A CA 1
ATOM 923 C C . GLN A 1 121 ? 0.609 3.809 6.100 1.00 96.62 121 GLN A C 1
ATOM 925 O O . GLN A 1 121 ? 0.813 3.796 7.313 1.00 96.62 121 GLN A O 1
ATOM 930 N N . GLN A 1 122 ? 0.161 4.904 5.476 1.00 96.56 122 GLN A N 1
ATOM 931 C CA . GLN A 1 122 ? -0.141 6.167 6.160 1.00 96.56 122 GLN A CA 1
ATOM 932 C C . GLN A 1 122 ? -1.283 6.017 7.168 1.00 96.56 122 GLN A C 1
ATOM 934 O O . GLN A 1 122 ? -1.159 6.474 8.303 1.00 96.56 122 GLN A O 1
ATOM 939 N N . PHE A 1 123 ? -2.376 5.357 6.776 1.00 97.94 123 PHE A N 1
ATOM 940 C CA . PHE A 1 123 ? -3.491 5.074 7.678 1.00 97.94 123 PHE A CA 1
ATOM 941 C C . PHE A 1 123 ? -3.053 4.210 8.863 1.00 97.94 123 PHE A C 1
ATOM 943 O O . PHE A 1 123 ? -3.404 4.514 10.002 1.00 97.94 123 PHE A O 1
ATOM 950 N N . ASN A 1 124 ? -2.248 3.176 8.605 1.00 96.94 124 ASN A N 1
ATOM 951 C CA . ASN A 1 124 ? -1.716 2.321 9.655 1.00 96.94 124 ASN A CA 1
ATOM 952 C C . ASN A 1 124 ? -0.878 3.130 10.654 1.00 96.94 124 ASN A C 1
ATOM 954 O O . ASN A 1 124 ? -1.148 3.107 11.850 1.00 96.94 124 ASN A O 1
ATOM 958 N N . ALA A 1 125 ? 0.084 3.917 10.165 1.00 96.81 125 ALA A N 1
ATOM 959 C CA . ALA A 1 125 ? 0.907 4.774 11.015 1.00 96.81 125 ALA A CA 1
ATOM 960 C C . ALA A 1 125 ? 0.063 5.763 11.839 1.00 96.81 125 ALA A C 1
ATOM 962 O O . ALA A 1 125 ? 0.310 5.943 13.031 1.00 96.81 125 ALA A O 1
ATOM 963 N N . TYR A 1 126 ? -0.960 6.366 11.227 1.00 97.81 126 TYR A N 1
ATOM 964 C CA . TYR A 1 126 ? -1.894 7.256 11.913 1.00 97.81 126 TYR A CA 1
ATOM 965 C C . TYR A 1 126 ? -2.643 6.545 13.050 1.00 97.81 126 TYR A C 1
ATOM 967 O O . TYR A 1 126 ? -2.611 7.019 14.184 1.00 97.81 126 TYR A O 1
ATOM 975 N N . ILE A 1 127 ? -3.279 5.400 12.782 1.00 97.75 127 ILE A N 1
ATOM 976 C CA . ILE A 1 127 ? -4.064 4.686 13.798 1.00 97.75 127 ILE A CA 1
ATOM 977 C C . ILE A 1 127 ? -3.183 4.163 14.936 1.00 97.75 127 ILE A C 1
ATOM 979 O O . ILE A 1 127 ? -3.565 4.295 16.099 1.00 97.75 127 ILE A O 1
ATOM 983 N N . HIS A 1 128 ? -1.993 3.645 14.630 1.00 97.75 128 HIS A N 1
ATOM 984 C CA . HIS A 1 128 ? -1.035 3.250 15.660 1.00 97.75 128 HIS A CA 1
ATOM 985 C C . HIS A 1 128 ? -0.589 4.450 16.505 1.00 97.75 128 HIS A C 1
ATOM 987 O O . HIS A 1 128 ? -0.539 4.344 17.726 1.00 97.75 128 HIS A O 1
ATOM 993 N N . SER A 1 129 ? -0.352 5.619 15.897 1.00 98.12 129 SER A N 1
ATOM 994 C CA . SER A 1 129 ? -0.028 6.842 16.645 1.00 98.12 129 SER A CA 1
ATOM 995 C C . SER A 1 129 ? -1.160 7.277 17.579 1.00 98.12 129 SER A C 1
ATOM 997 O O . SER A 1 129 ? -0.887 7.714 18.698 1.00 98.12 129 SER A O 1
ATOM 999 N N . VAL A 1 130 ? -2.419 7.176 17.140 1.00 97.81 130 VAL A N 1
ATOM 1000 C CA . VAL A 1 130 ? -3.587 7.480 17.982 1.00 97.81 130 VAL A CA 1
ATOM 1001 C C . VAL A 1 130 ? -3.650 6.514 19.159 1.00 97.81 130 VAL A C 1
ATOM 1003 O O . VAL A 1 130 ? -3.715 6.945 20.308 1.00 97.81 130 VAL A O 1
ATOM 1006 N N . ALA A 1 131 ? -3.602 5.212 18.887 1.00 97.81 131 ALA A N 1
ATOM 1007 C CA . ALA A 1 131 ? -3.726 4.188 19.914 1.00 97.81 131 ALA A CA 1
ATOM 1008 C C . ALA A 1 131 ? -2.570 4.237 20.923 1.00 97.81 131 ALA A C 1
ATOM 1010 O O . ALA A 1 131 ? -2.811 4.154 22.124 1.00 97.81 131 ALA A O 1
ATOM 1011 N N . HIS A 1 132 ? -1.341 4.483 20.466 1.00 97.38 132 HIS A N 1
ATOM 1012 C CA . HIS A 1 132 ? -0.193 4.692 21.345 1.00 97.38 132 HIS A CA 1
ATOM 1013 C C . HIS A 1 132 ? -0.409 5.884 22.291 1.00 97.38 132 HIS A C 1
ATOM 1015 O O . HIS A 1 132 ? -0.227 5.755 23.500 1.00 97.38 132 HIS A O 1
ATOM 1021 N N . SER A 1 133 ? -0.900 7.018 21.772 1.00 97.00 133 SER A N 1
ATOM 1022 C CA . SER A 1 133 ? -1.223 8.189 22.600 1.00 97.00 133 SER A CA 1
ATOM 1023 C C . SER A 1 133 ? -2.310 7.904 23.642 1.00 97.00 133 SER A C 1
ATOM 1025 O O . SER A 1 133 ? -2.296 8.509 24.712 1.00 97.00 133 SER A O 1
ATOM 1027 N N . VAL A 1 134 ? -3.258 7.016 23.339 1.00 96.94 134 VAL A N 1
ATOM 1028 C CA . VAL A 1 134 ? -4.328 6.606 24.263 1.00 96.94 134 VAL A CA 1
ATOM 1029 C C . VAL A 1 134 ? -3.771 5.688 25.348 1.00 96.94 134 VAL A C 1
ATOM 1031 O O . VAL A 1 134 ? -4.031 5.907 26.530 1.00 96.94 134 VAL A O 1
ATOM 1034 N N . VAL A 1 135 ? -2.958 4.695 24.967 1.00 96.50 135 VAL A N 1
ATOM 1035 C CA . VAL A 1 135 ? -2.266 3.805 25.914 1.00 96.50 135 VAL A CA 1
ATOM 1036 C C . VAL A 1 135 ? -1.346 4.599 26.841 1.00 96.50 135 VAL A C 1
ATOM 1038 O O . VAL A 1 135 ? -1.215 4.264 28.018 1.00 96.50 135 VAL A O 1
ATOM 1041 N N . ASP A 1 136 ? -0.765 5.698 26.360 1.00 95.62 136 ASP A N 1
ATOM 1042 C CA . ASP A 1 136 ? 0.074 6.572 27.172 1.00 95.62 136 ASP A CA 1
ATOM 1043 C C . ASP A 1 136 ? -0.646 7.246 28.343 1.00 95.62 136 ASP A C 1
ATOM 1045 O O . ASP A 1 136 ? 0.005 7.563 29.341 1.00 95.62 136 ASP A O 1
ATOM 1049 N N . MET A 1 137 ? -1.969 7.397 28.254 1.00 93.38 137 MET A N 1
ATOM 1050 C CA . MET A 1 137 ? -2.816 7.944 29.316 1.00 93.38 137 MET A CA 1
ATOM 1051 C C . MET A 1 137 ? -3.291 6.889 30.326 1.00 93.38 137 MET A C 1
ATOM 1053 O O . MET A 1 137 ? -3.917 7.246 31.322 1.00 93.38 137 MET A O 1
ATOM 1057 N N . ILE A 1 138 ? -3.018 5.602 30.093 1.00 95.25 138 ILE A N 1
ATOM 1058 C CA . ILE A 1 138 ? -3.400 4.518 31.006 1.00 95.25 138 ILE A CA 1
ATOM 1059 C C . ILE A 1 138 ? -2.416 4.465 32.184 1.00 95.25 138 ILE A C 1
ATOM 1061 O O . ILE A 1 138 ? -1.213 4.290 31.987 1.00 95.25 138 ILE A O 1
ATOM 1065 N N . ASP A 1 139 ? -2.933 4.546 33.416 1.00 92.81 139 ASP A N 1
ATOM 1066 C CA . ASP A 1 139 ? -2.122 4.535 34.646 1.00 92.81 139 ASP A CA 1
ATOM 1067 C C . ASP A 1 139 ? -1.336 3.221 34.835 1.00 92.81 139 ASP A C 1
ATOM 1069 O O . ASP A 1 139 ? -0.140 3.234 35.133 1.00 92.81 139 ASP A O 1
ATOM 1073 N N . ASP A 1 140 ? -1.994 2.070 34.648 1.00 94.44 140 ASP A N 1
ATOM 1074 C CA . ASP A 1 140 ? -1.393 0.736 34.793 1.00 94.44 140 ASP A CA 1
ATOM 1075 C C . ASP A 1 140 ? -1.191 0.057 33.430 1.00 94.44 140 ASP A C 1
ATOM 1077 O O . ASP A 1 140 ? -1.889 -0.892 33.051 1.00 94.44 140 ASP A O 1
ATOM 1081 N N . LYS A 1 141 ? -0.196 0.548 32.679 1.00 94.00 141 LYS A N 1
ATOM 1082 C CA . LYS A 1 141 ? 0.183 -0.012 31.368 1.00 94.00 141 LYS A CA 1
ATOM 1083 C C . LYS A 1 141 ? 0.567 -1.493 31.441 1.00 94.00 141 LYS A C 1
ATOM 1085 O O . LYS A 1 141 ? 0.339 -2.232 30.488 1.00 94.00 141 LYS A O 1
ATOM 1090 N N . ALA A 1 142 ? 1.131 -1.944 32.565 1.00 94.06 142 ALA A N 1
ATOM 1091 C CA . ALA A 1 142 ? 1.530 -3.338 32.741 1.00 94.06 142 ALA A CA 1
ATOM 1092 C C . ALA A 1 142 ? 0.304 -4.256 32.826 1.00 94.06 142 ALA A C 1
ATOM 1094 O O . ALA A 1 142 ? 0.259 -5.292 32.163 1.00 94.06 142 ALA A O 1
ATOM 1095 N N . SER A 1 143 ? -0.710 -3.871 33.605 1.00 94.69 143 SER A N 1
ATOM 1096 C CA . SER A 1 143 ? -1.984 -4.589 33.642 1.00 94.69 143 SER A CA 1
ATOM 1097 C C . SER A 1 143 ? -2.685 -4.549 32.287 1.00 94.69 143 SER A C 1
ATOM 1099 O O . SER A 1 143 ? -3.130 -5.595 31.814 1.00 94.69 143 SER A O 1
ATOM 1101 N N . PHE A 1 144 ? -2.722 -3.394 31.614 1.00 94.69 144 PHE A N 1
ATOM 1102 C CA . PHE A 1 144 ? -3.286 -3.289 30.266 1.00 94.69 144 PHE A CA 1
ATOM 1103 C C . PHE A 1 144 ? -2.626 -4.280 29.296 1.00 94.69 144 PHE A C 1
ATOM 1105 O O . PHE A 1 144 ? -3.323 -5.119 28.724 1.00 94.69 144 PHE A O 1
ATOM 1112 N N . ALA A 1 145 ? -1.292 -4.261 29.191 1.00 94.50 145 ALA A N 1
ATOM 1113 C CA . ALA A 1 145 ? -0.533 -5.139 28.302 1.00 94.50 145 ALA A CA 1
ATOM 1114 C C . ALA A 1 145 ? -0.744 -6.632 28.617 1.00 94.50 145 ALA A C 1
ATOM 1116 O O . ALA A 1 145 ? -0.902 -7.443 27.707 1.00 94.50 145 ALA A O 1
ATOM 1117 N N . ASN A 1 146 ? -0.810 -7.002 29.901 1.00 94.75 146 ASN A N 1
ATOM 1118 C CA . ASN A 1 146 ? -1.040 -8.388 30.326 1.00 94.75 146 ASN A CA 1
ATOM 1119 C C . ASN A 1 146 ? -2.455 -8.903 30.017 1.00 94.75 146 ASN A C 1
ATOM 1121 O O . ASN A 1 146 ? -2.658 -10.115 29.948 1.00 94.75 146 ASN A O 1
ATOM 1125 N N . ASN A 1 147 ? -3.431 -8.007 29.847 1.00 94.88 147 ASN A N 1
ATOM 1126 C CA . ASN A 1 147 ? -4.816 -8.352 29.521 1.00 94.88 147 ASN A CA 1
ATO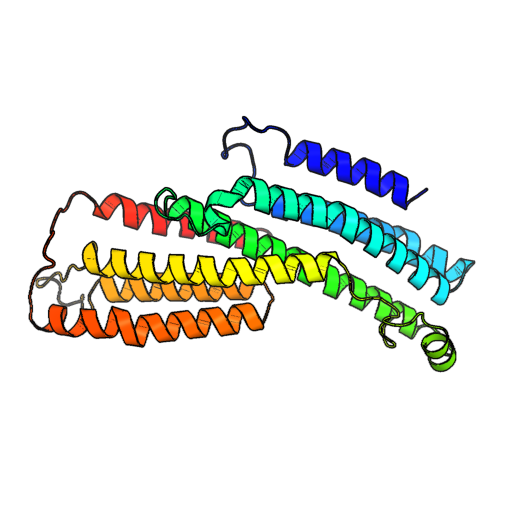M 1127 C C . ASN A 1 147 ? -5.118 -8.262 28.014 1.00 94.88 147 ASN A C 1
ATOM 1129 O O . ASN A 1 147 ? -6.265 -8.459 27.601 1.00 94.88 147 ASN A O 1
ATOM 1133 N N . LEU A 1 148 ? -4.115 -7.972 27.181 1.00 95.75 148 LEU A N 1
ATOM 1134 C CA . LEU A 1 148 ? -4.288 -7.927 25.736 1.00 95.75 148 LEU A CA 1
AT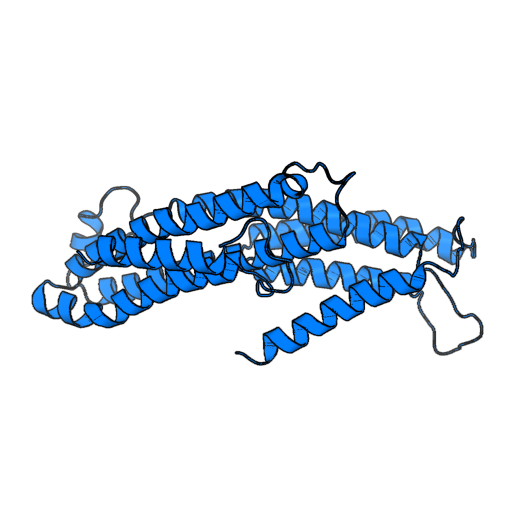OM 1135 C C . LEU A 1 148 ? -4.570 -9.322 25.157 1.00 95.75 148 LEU A C 1
ATOM 1137 O O . LEU A 1 148 ? -3.975 -10.314 25.589 1.00 95.75 148 LEU A O 1
ATOM 1141 N N . PRO A 1 149 ? -5.439 -9.427 24.135 1.00 94.69 149 PRO A N 1
ATOM 1142 C CA . PRO A 1 149 ? -5.562 -10.667 23.389 1.00 94.69 149 PRO A CA 1
ATOM 1143 C C . PRO A 1 149 ? -4.244 -11.001 22.675 1.00 94.69 149 PRO A C 1
ATOM 1145 O O . PRO A 1 149 ? -3.477 -10.118 22.288 1.00 94.69 149 PRO A O 1
ATOM 1148 N N . VAL A 1 150 ? -3.998 -12.293 22.451 1.00 92.81 150 VAL A N 1
ATOM 1149 C CA . VAL A 1 150 ? -2.796 -12.770 21.749 1.00 92.81 150 VAL A CA 1
ATOM 1150 C C . VAL A 1 150 ? -2.662 -12.088 20.382 1.00 92.81 150 VAL A C 1
ATOM 1152 O O . VAL A 1 150 ? -3.648 -11.952 19.658 1.00 92.81 150 VAL A O 1
ATOM 1155 N N . GLY A 1 151 ? -1.441 -11.670 20.038 1.00 91.56 151 GLY A N 1
ATOM 1156 C CA . GLY A 1 151 ? -1.127 -11.029 18.756 1.00 91.56 151 GLY A CA 1
ATOM 1157 C C . GLY A 1 151 ? -1.393 -9.523 18.699 1.00 91.56 151 GLY A C 1
ATOM 1158 O O . GLY A 1 151 ? -1.246 -8.943 17.632 1.00 91.56 151 GLY A O 1
ATOM 1159 N N . HIS A 1 152 ? -1.777 -8.891 19.812 1.00 96.00 152 HIS A N 1
ATOM 1160 C CA . HIS A 1 152 ? -1.877 -7.433 19.892 1.00 96.00 152 HIS A CA 1
ATOM 1161 C C . HIS A 1 152 ? -0.555 -6.831 20.375 1.00 96.00 152 HIS A C 1
ATOM 1163 O O . HIS A 1 152 ? 0.094 -7.378 21.271 1.00 96.00 152 HIS A O 1
ATOM 1169 N N . CYS A 1 153 ? -0.171 -5.702 19.790 1.00 95.50 153 CYS A N 1
ATOM 1170 C CA . CYS A 1 153 ? 1.016 -4.948 20.162 1.00 95.50 153 CYS A CA 1
ATOM 1171 C C . CYS A 1 153 ? 0.880 -4.419 21.605 1.00 95.50 153 CYS A C 1
ATOM 1173 O O . CYS A 1 153 ? -0.138 -3.810 21.932 1.00 95.50 153 CYS A O 1
ATOM 1175 N N . PRO A 1 154 ? 1.873 -4.628 22.489 1.00 94.12 154 PRO A N 1
ATOM 1176 C CA . PRO A 1 154 ? 1.823 -4.115 23.860 1.00 94.12 154 PRO A CA 1
ATOM 1177 C C . PRO A 1 154 ? 1.793 -2.586 23.956 1.00 94.12 154 PRO A C 1
ATOM 1179 O O . PRO A 1 154 ? 1.234 -2.055 24.914 1.00 94.12 154 PRO A O 1
ATOM 1182 N N . ASP A 1 155 ? 2.386 -1.897 22.979 1.00 94.62 155 ASP A N 1
ATOM 1183 C CA . ASP A 1 155 ? 2.620 -0.450 23.035 1.00 94.62 155 ASP A CA 1
ATOM 1184 C C . ASP A 1 155 ? 1.401 0.379 22.604 1.00 94.62 155 ASP A C 1
ATOM 1186 O O . ASP A 1 155 ? 1.280 1.540 22.985 1.00 94.62 155 ASP A O 1
ATOM 1190 N N . ASP A 1 156 ? 0.495 -0.195 21.814 1.00 96.50 156 ASP A N 1
ATOM 1191 C CA . ASP A 1 156 ? -0.705 0.488 21.306 1.00 96.50 156 ASP A CA 1
ATOM 1192 C C . ASP A 1 156 ? -1.983 -0.364 21.429 1.00 96.50 156 ASP A C 1
ATOM 1194 O O . ASP A 1 156 ? -3.100 0.118 21.246 1.00 96.50 156 ASP A O 1
ATOM 1198 N N . GLY A 1 157 ? -1.851 -1.637 21.797 1.00 96.69 157 GLY A N 1
ATOM 1199 C CA . GLY A 1 157 ? -2.965 -2.553 21.957 1.00 96.69 157 GLY A CA 1
ATOM 1200 C C . GLY A 1 157 ? -3.645 -2.943 20.648 1.00 96.69 157 GLY A C 1
ATOM 1201 O O . GLY A 1 157 ? -4.764 -3.441 20.722 1.00 96.69 157 GLY A O 1
ATOM 1202 N N . LEU A 1 158 ? -3.060 -2.740 19.471 1.00 97.56 158 LEU A N 1
ATOM 1203 C CA . LEU A 1 158 ? -3.677 -3.059 18.180 1.00 97.56 158 LEU A CA 1
ATOM 1204 C C . LEU A 1 158 ? -3.162 -4.392 17.607 1.00 97.56 158 LEU A C 1
ATOM 1206 O O . LEU A 1 158 ? -2.017 -4.764 17.863 1.00 97.56 158 LEU A O 1
ATOM 1210 N N . PRO A 1 159 ? -3.993 -5.149 16.866 1.00 96.06 159 PRO A N 1
ATOM 1211 C CA . PRO A 1 159 ? -3.559 -6.356 16.168 1.00 96.06 159 PRO A CA 1
ATOM 1212 C C . PRO A 1 159 ? -2.964 -6.038 14.790 1.00 96.06 159 PRO A C 1
ATOM 1214 O O . PRO A 1 159 ? -3.257 -4.996 14.202 1.00 96.06 159 PRO A O 1
ATOM 1217 N N . ASP A 1 160 ? -2.237 -7.000 14.221 1.00 93.19 160 ASP A N 1
ATOM 1218 C CA . ASP A 1 160 ? -1.959 -7.004 12.782 1.00 93.19 160 ASP A CA 1
ATOM 1219 C C . ASP A 1 160 ? -3.272 -7.059 11.979 1.00 93.19 160 ASP A C 1
ATOM 1221 O O . ASP A 1 160 ? -4.199 -7.808 12.307 1.00 93.19 160 ASP A O 1
ATOM 1225 N N . THR A 1 161 ? -3.350 -6.271 10.905 1.00 94.81 161 THR A N 1
ATOM 1226 C CA . THR A 1 161 ? -4.571 -6.118 10.100 1.00 94.81 161 THR A CA 1
ATOM 1227 C C . THR A 1 161 ? -4.523 -6.963 8.831 1.00 94.81 161 THR A C 1
ATOM 1229 O O . THR A 1 161 ? -3.480 -7.121 8.186 1.00 94.81 161 THR A O 1
ATOM 1232 N N . LYS A 1 162 ? -5.673 -7.500 8.407 1.00 97.25 162 LYS A N 1
ATOM 1233 C CA . LYS A 1 162 ? -5.754 -8.260 7.146 1.00 97.25 162 LYS A CA 1
ATOM 1234 C C . LYS A 1 162 ? -5.513 -7.351 5.947 1.00 97.25 162 LYS A C 1
ATOM 1236 O O . LYS A 1 162 ? -5.013 -7.817 4.925 1.00 97.25 162 LYS A O 1
ATOM 1241 N N . LEU A 1 163 ? -5.844 -6.069 6.070 1.00 97.25 163 LEU A N 1
ATOM 1242 C CA . LEU A 1 163 ? -5.572 -5.052 5.070 1.00 97.25 163 LEU A CA 1
ATOM 1243 C C . LEU A 1 163 ? -4.072 -4.903 4.816 1.00 97.25 163 LEU A C 1
ATOM 1245 O O . LEU A 1 163 ? -3.665 -4.904 3.654 1.00 97.25 163 LEU A O 1
ATOM 1249 N N . LEU A 1 164 ? -3.247 -4.844 5.869 1.00 95.44 164 LEU A N 1
ATOM 1250 C CA . LEU A 1 164 ? -1.790 -4.808 5.722 1.00 95.44 164 LEU A CA 1
ATOM 1251 C C . LEU A 1 164 ? -1.267 -6.060 5.021 1.00 95.44 164 LEU A C 1
ATOM 1253 O O . LEU A 1 164 ? -0.504 -5.944 4.063 1.00 95.44 164 LEU A O 1
ATOM 1257 N N . HIS A 1 165 ? -1.712 -7.251 5.430 1.00 96.75 165 HIS A N 1
ATOM 1258 C CA . HIS A 1 165 ? -1.324 -8.492 4.752 1.00 96.75 165 HIS A CA 1
ATOM 1259 C C . HIS A 1 165 ? -1.712 -8.480 3.269 1.00 96.75 165 HIS A C 1
ATOM 1261 O O . HIS A 1 165 ? -0.910 -8.846 2.408 1.00 96.75 165 HIS A O 1
ATOM 1267 N N . ARG A 1 166 ? -2.912 -7.987 2.948 1.00 97.94 166 ARG A N 1
ATOM 1268 C CA . ARG A 1 166 ? -3.385 -7.892 1.567 1.00 97.94 166 ARG A CA 1
ATOM 1269 C C . ARG A 1 166 ? -2.560 -6.915 0.729 1.00 97.94 166 ARG A C 1
ATOM 1271 O O . ARG A 1 166 ? -2.306 -7.186 -0.446 1.00 97.94 166 ARG A O 1
ATOM 1278 N N . VAL A 1 167 ? -2.128 -5.804 1.323 1.00 97.00 167 VAL A N 1
ATOM 1279 C CA . VAL A 1 167 ? -1.210 -4.854 0.685 1.00 97.00 167 VAL A CA 1
ATOM 1280 C C . VAL A 1 167 ? 0.166 -5.468 0.464 1.00 97.00 167 VAL A C 1
ATOM 1282 O O . VAL A 1 167 ? 0.734 -5.265 -0.600 1.00 97.00 167 VAL A O 1
ATOM 1285 N N . GLN A 1 168 ? 0.682 -6.274 1.389 1.00 95.62 168 GLN A N 1
ATOM 1286 C CA . GLN A 1 168 ? 1.966 -6.962 1.200 1.00 95.62 168 GLN A CA 1
ATOM 1287 C C . GLN A 1 168 ? 1.938 -7.951 0.018 1.00 95.62 168 GLN A C 1
ATOM 1289 O O . GLN A 1 168 ? 2.894 -8.040 -0.759 1.00 95.62 168 GLN A O 1
ATOM 1294 N N . GLU A 1 169 ? 0.816 -8.642 -0.200 1.00 96.00 169 GLU A N 1
ATOM 1295 C CA . GLU A 1 169 ? 0.609 -9.447 -1.416 1.00 96.00 169 GLU A CA 1
ATOM 1296 C C . GLU A 1 169 ? 0.599 -8.581 -2.690 1.00 96.00 169 GLU A C 1
ATOM 1298 O O . GLU A 1 169 ? 1.158 -8.964 -3.724 1.00 96.00 169 GLU A O 1
ATOM 1303 N N . LEU A 1 170 ? -0.016 -7.395 -2.620 1.00 95.88 170 LEU A N 1
ATOM 1304 C CA . LEU A 1 170 ? -0.055 -6.449 -3.733 1.00 95.88 170 LEU A CA 1
ATOM 1305 C C . LEU A 1 170 ? 1.344 -5.888 -4.041 1.00 95.88 170 LEU A C 1
ATOM 1307 O O . LEU A 1 170 ? 1.735 -5.853 -5.206 1.00 95.88 170 LEU A O 1
ATOM 1311 N N . VAL A 1 171 ? 2.128 -5.548 -3.015 1.00 96.50 171 VAL A N 1
ATOM 1312 C CA . VAL A 1 171 ? 3.532 -5.116 -3.125 1.00 96.50 171 VAL A CA 1
ATOM 1313 C C . VAL A 1 171 ? 4.400 -6.209 -3.750 1.00 96.50 171 VAL A C 1
ATOM 1315 O O . VAL A 1 171 ? 5.230 -5.932 -4.616 1.00 96.50 171 VAL A O 1
ATOM 1318 N N . SER A 1 172 ? 4.171 -7.470 -3.384 1.00 94.69 172 SER A N 1
ATOM 1319 C CA . SER A 1 172 ? 4.880 -8.603 -3.992 1.00 94.69 172 SER A CA 1
ATOM 1320 C C . SER A 1 172 ? 4.630 -8.684 -5.504 1.00 94.69 172 SER A C 1
ATOM 1322 O O . SER A 1 172 ? 5.548 -8.959 -6.275 1.00 94.69 172 SER A O 1
ATOM 1324 N N . SER A 1 173 ? 3.401 -8.393 -5.943 1.00 94.25 173 SER A N 1
ATOM 1325 C CA . SER A 1 173 ? 3.057 -8.319 -7.369 1.00 94.25 173 SER A CA 1
ATOM 1326 C C . SER A 1 173 ? 3.648 -7.071 -8.035 1.00 94.25 173 SER A C 1
ATOM 1328 O O . SER A 1 173 ? 4.183 -7.165 -9.139 1.00 94.25 173 SER A O 1
ATOM 1330 N N . TYR A 1 174 ? 3.603 -5.922 -7.351 1.00 96.44 174 TYR A N 1
ATOM 1331 C CA . TYR A 1 174 ? 4.189 -4.657 -7.797 1.00 96.44 174 TYR A CA 1
ATOM 1332 C C . TYR A 1 174 ? 5.661 -4.817 -8.170 1.00 96.44 174 TYR A C 1
ATOM 1334 O O . TYR A 1 174 ? 6.030 -4.457 -9.280 1.00 96.44 174 TYR A O 1
ATOM 1342 N N . VAL A 1 175 ? 6.486 -5.421 -7.307 1.00 96.31 175 VAL A N 1
ATOM 1343 C CA . VAL A 1 175 ? 7.933 -5.576 -7.554 1.00 96.31 175 VAL A CA 1
ATOM 1344 C C . VAL A 1 175 ? 8.217 -6.298 -8.876 1.00 96.31 175 VAL A C 1
ATOM 1346 O O . VAL A 1 175 ? 9.142 -5.926 -9.598 1.00 96.31 175 VAL A O 1
ATOM 1349 N N . LEU A 1 176 ? 7.411 -7.307 -9.216 1.00 94.25 176 LEU A N 1
ATOM 1350 C CA . LEU A 1 176 ? 7.564 -8.079 -10.451 1.00 94.25 176 LEU A CA 1
ATOM 1351 C C . LEU A 1 176 ? 7.143 -7.269 -11.683 1.00 94.25 176 LEU A C 1
ATOM 1353 O O . LEU A 1 176 ? 7.823 -7.293 -12.709 1.00 94.25 176 LEU A O 1
ATOM 1357 N N . VAL A 1 177 ? 6.035 -6.533 -11.583 1.00 94.50 177 VAL A N 1
ATOM 1358 C CA . VAL A 1 177 ? 5.555 -5.661 -12.665 1.00 94.50 177 VAL A CA 1
ATOM 1359 C C . VAL A 1 177 ? 6.516 -4.486 -12.883 1.00 94.50 177 VAL A C 1
ATOM 1361 O O . VAL A 1 177 ? 6.805 -4.132 -14.022 1.00 94.50 177 VAL A O 1
ATOM 1364 N N . GLU A 1 178 ? 7.057 -3.925 -11.805 1.00 95.44 178 GLU A N 1
ATOM 1365 C CA . GLU A 1 178 ? 8.010 -2.815 -11.807 1.00 95.44 178 GLU A CA 1
ATOM 1366 C C . GLU A 1 178 ? 9.334 -3.236 -12.457 1.00 95.44 178 GLU A C 1
ATOM 1368 O O . GLU A 1 178 ? 9.869 -2.515 -13.295 1.00 95.44 178 GLU A O 1
ATOM 1373 N N . GLN A 1 179 ? 9.823 -4.445 -12.150 1.00 94.00 179 GLN A N 1
ATOM 1374 C CA . GLN A 1 179 ? 10.989 -5.025 -12.819 1.00 94.00 179 GLN A CA 1
ATOM 1375 C C . GLN A 1 179 ? 10.781 -5.128 -14.334 1.00 94.00 179 GLN A C 1
ATOM 1377 O O . GLN A 1 179 ? 11.648 -4.726 -15.109 1.00 94.00 179 GLN A O 1
ATOM 1382 N N . TYR A 1 180 ? 9.635 -5.671 -14.752 1.00 91.88 180 TYR A N 1
ATOM 1383 C CA . TYR A 1 180 ? 9.295 -5.802 -16.165 1.00 91.88 180 TYR A CA 1
ATOM 1384 C C . TYR A 1 180 ? 9.220 -4.434 -16.855 1.00 91.88 180 TYR A C 1
ATOM 1386 O O . TYR A 1 180 ? 9.842 -4.241 -17.900 1.00 91.88 180 TYR A O 1
ATOM 1394 N N . PHE A 1 181 ? 8.511 -3.477 -16.250 1.00 92.69 181 PHE A N 1
ATOM 1395 C CA . PHE A 1 181 ? 8.375 -2.119 -16.772 1.00 92.69 181 PHE A CA 1
ATOM 1396 C C . PHE A 1 181 ? 9.736 -1.442 -16.954 1.00 92.69 181 PHE A C 1
ATOM 1398 O O . PHE A 1 181 ? 9.997 -0.875 -18.015 1.00 92.69 181 PHE A O 1
ATOM 1405 N N . LEU A 1 182 ? 10.616 -1.540 -15.953 1.00 91.88 182 LEU A N 1
ATOM 1406 C CA . LEU A 1 182 ? 11.955 -0.962 -15.999 1.00 91.88 182 LEU A CA 1
ATOM 1407 C C . LEU A 1 182 ? 12.778 -1.540 -17.157 1.00 91.88 182 LEU A C 1
ATOM 1409 O O . LEU A 1 182 ? 13.317 -0.781 -17.960 1.00 91.88 182 LEU A O 1
ATOM 1413 N N . LEU A 1 183 ? 12.860 -2.872 -17.260 1.00 88.44 183 LEU A N 1
ATOM 1414 C CA . LEU A 1 183 ? 13.667 -3.536 -18.289 1.00 88.44 183 LEU A CA 1
ATOM 1415 C C . LEU A 1 183 ? 13.174 -3.202 -19.699 1.00 88.44 183 LEU A C 1
ATOM 1417 O O . LEU A 1 183 ? 13.973 -2.835 -20.553 1.00 88.44 183 LEU A O 1
ATOM 1421 N N . GLN A 1 184 ? 11.862 -3.265 -19.931 1.00 87.44 184 GLN A N 1
ATOM 1422 C CA . GLN A 1 184 ? 11.285 -2.956 -21.242 1.00 87.44 184 GLN A CA 1
ATOM 1423 C C . GLN A 1 184 ? 11.415 -1.479 -21.617 1.00 87.44 184 GLN A C 1
ATOM 1425 O O . GLN A 1 184 ? 11.657 -1.156 -22.777 1.00 87.44 184 GLN A O 1
ATOM 1430 N N . SER A 1 185 ? 11.282 -0.573 -20.647 1.00 87.88 185 SER A N 1
ATOM 1431 C CA . SER A 1 185 ? 11.442 0.862 -20.898 1.00 87.88 185 SER A CA 1
ATOM 1432 C C . SER A 1 185 ? 12.888 1.204 -21.269 1.00 87.88 185 SER A C 1
ATOM 1434 O O . SER A 1 185 ? 13.112 1.991 -22.187 1.00 87.88 185 SER A O 1
ATOM 1436 N N . VAL A 1 186 ? 13.872 0.570 -20.618 1.00 84.75 186 VAL A N 1
ATOM 1437 C CA . VAL A 1 186 ? 15.294 0.729 -20.963 1.00 84.75 186 VAL A CA 1
ATOM 1438 C C . VAL A 1 186 ? 15.613 0.100 -22.324 1.00 84.75 186 VAL A C 1
ATOM 1440 O O . VAL A 1 186 ? 16.256 0.750 -23.142 1.00 84.75 186 VAL A O 1
ATOM 1443 N N . GLU A 1 187 ? 15.135 -1.115 -22.612 1.00 83.12 187 GLU A N 1
ATOM 1444 C CA . GLU A 1 187 ? 15.319 -1.775 -23.919 1.00 83.12 187 GLU A CA 1
ATOM 1445 C C . GLU A 1 187 ? 14.773 -0.917 -25.072 1.00 83.12 187 GLU A C 1
ATOM 1447 O O . GLU A 1 187 ? 15.423 -0.747 -26.111 1.00 83.12 187 GLU A O 1
ATOM 1452 N N . LYS A 1 188 ? 13.598 -0.312 -24.866 1.00 80.94 188 LYS A N 1
ATOM 1453 C CA . LYS A 1 188 ? 12.995 0.608 -25.828 1.00 80.94 188 LYS A CA 1
ATOM 1454 C C . LYS A 1 188 ? 13.851 1.859 -26.035 1.00 80.94 188 LYS A C 1
ATOM 1456 O O . LYS A 1 188 ? 14.102 2.220 -27.182 1.00 80.94 188 LYS A O 1
ATOM 1461 N N . ALA A 1 189 ? 14.351 2.471 -24.959 1.00 79.25 189 ALA A N 1
ATOM 1462 C CA . ALA A 1 189 ? 15.243 3.629 -25.053 1.00 79.25 189 ALA A CA 1
ATOM 1463 C C . ALA A 1 189 ? 16.526 3.301 -25.843 1.00 79.25 189 ALA A C 1
ATOM 1465 O O . ALA A 1 189 ? 16.943 4.085 -26.695 1.00 79.25 189 ALA A O 1
ATOM 1466 N N . VAL A 1 190 ? 17.121 2.117 -25.618 1.00 74.44 190 VAL A N 1
ATOM 1467 C CA . VAL A 1 190 ? 18.310 1.634 -26.356 1.00 74.44 190 VAL A CA 1
ATOM 1468 C C . VAL A 1 190 ? 18.022 1.494 -27.850 1.00 74.44 190 VAL A C 1
ATOM 1470 O O . VAL A 1 190 ? 18.860 1.841 -28.679 1.00 74.44 190 VAL A O 1
ATOM 1473 N N . THR A 1 191 ? 16.844 0.983 -28.202 1.00 71.50 191 THR A N 1
ATOM 1474 C CA . THR A 1 191 ? 16.509 0.644 -29.590 1.00 71.50 191 THR A CA 1
ATOM 1475 C C . THR A 1 191 ? 16.022 1.850 -30.399 1.00 71.50 191 THR A C 1
ATOM 1477 O O . THR A 1 191 ? 16.281 1.924 -31.602 1.00 71.50 191 THR A O 1
ATOM 1480 N N . GLU A 1 192 ? 15.302 2.781 -29.768 1.00 66.62 192 GLU A N 1
ATOM 1481 C CA . GLU A 1 192 ? 14.511 3.800 -30.473 1.00 66.62 192 GLU A CA 1
ATOM 1482 C C . GLU A 1 192 ? 15.042 5.234 -30.341 1.00 66.62 192 GLU A C 1
ATOM 1484 O O . GLU A 1 192 ? 14.737 6.054 -31.210 1.00 66.62 192 GLU A O 1
ATOM 1489 N N . THR A 1 193 ? 15.841 5.551 -29.315 1.00 60.34 193 THR A N 1
ATOM 1490 C CA . THR A 1 193 ? 16.163 6.954 -28.990 1.00 60.34 193 THR A CA 1
ATOM 1491 C C . THR A 1 193 ? 17.631 7.327 -29.141 1.00 60.34 193 THR A C 1
ATOM 1493 O O . THR A 1 193 ? 17.983 8.479 -28.905 1.00 60.34 193 THR A O 1
ATOM 1496 N N . ASP A 1 194 ? 18.507 6.409 -29.542 1.00 62.09 194 ASP A N 1
ATOM 1497 C CA . ASP A 1 194 ? 19.923 6.733 -29.689 1.00 62.09 194 ASP A CA 1
ATOM 1498 C C . ASP A 1 194 ? 20.171 7.707 -30.858 1.00 62.09 194 ASP A C 1
ATOM 1500 O O . ASP A 1 194 ? 20.157 7.339 -32.039 1.00 62.09 194 ASP A O 1
ATOM 1504 N N . CYS A 1 195 ? 20.383 8.979 -30.520 1.00 57.44 195 CYS A N 1
ATOM 1505 C CA . CYS A 1 195 ? 20.867 10.001 -31.427 1.00 57.44 195 CYS A CA 1
ATOM 1506 C C . CYS A 1 195 ? 22.035 10.755 -30.781 1.00 57.44 195 CYS A C 1
ATOM 1508 O O . CYS A 1 195 ? 21.916 11.385 -29.733 1.00 57.44 195 CYS A O 1
ATOM 1510 N N . LEU A 1 196 ? 23.186 10.703 -31.444 1.00 59.41 196 LEU A N 1
ATOM 1511 C CA . LEU A 1 196 ? 24.252 11.677 -31.261 1.00 59.41 196 LEU A CA 1
ATOM 1512 C C . LEU A 1 196 ? 24.083 12.711 -32.371 1.00 59.41 196 LEU A C 1
ATOM 1514 O O . LEU A 1 196 ? 24.037 12.325 -33.540 1.00 59.41 196 LEU A O 1
ATOM 1518 N N . ASP A 1 197 ? 23.962 13.991 -32.020 1.00 61.03 197 ASP A N 1
ATOM 1519 C CA . ASP A 1 197 ? 24.126 15.075 -32.989 1.00 61.03 197 ASP A CA 1
ATOM 1520 C C . ASP A 1 197 ? 25.625 15.405 -33.068 1.00 61.03 197 ASP A C 1
ATOM 1522 O O . ASP A 1 197 ? 26.159 16.033 -32.154 1.00 61.03 197 ASP A O 1
ATOM 1526 N N . PRO A 1 198 ? 26.351 14.932 -34.099 1.00 59.75 198 PRO A N 1
ATOM 1527 C CA . PRO A 1 198 ? 27.791 15.147 -34.197 1.00 59.75 198 PRO A CA 1
ATOM 1528 C C . PRO A 1 198 ? 28.161 16.611 -34.473 1.00 59.75 198 PRO A C 1
ATOM 1530 O O . PRO A 1 198 ? 29.342 16.950 -34.384 1.00 59.75 198 PRO A O 1
ATOM 1533 N N . ASP A 1 199 ? 27.188 17.454 -34.832 1.00 60.88 199 ASP A N 1
ATOM 1534 C CA . ASP A 1 199 ? 27.405 18.849 -35.207 1.00 60.88 199 ASP A CA 1
ATOM 1535 C C . ASP A 1 199 ? 27.166 19.827 -34.038 1.00 60.88 199 ASP A C 1
ATOM 1537 O O . ASP A 1 199 ? 27.510 21.008 -34.156 1.00 60.88 199 ASP A O 1
ATOM 1541 N N . ASP A 1 200 ? 26.637 19.352 -32.902 1.00 68.19 200 ASP A N 1
ATOM 1542 C CA . ASP A 1 200 ? 26.432 20.150 -31.690 1.00 68.19 200 ASP A CA 1
ATOM 1543 C C . ASP A 1 200 ? 27.561 19.905 -30.661 1.00 68.19 200 ASP A C 1
ATOM 1545 O O . ASP A 1 200 ? 27.608 18.850 -30.021 1.00 68.19 200 ASP A O 1
ATOM 1549 N N . PRO A 1 201 ? 28.493 20.860 -30.468 1.00 61.22 201 PRO A N 1
ATOM 1550 C CA . PRO A 1 201 ? 29.604 20.708 -29.529 1.00 61.22 201 PRO A CA 1
ATOM 1551 C C . PRO A 1 201 ? 29.173 20.690 -28.053 1.00 61.22 201 PRO A C 1
ATOM 1553 O O . PRO A 1 201 ? 29.994 20.330 -27.205 1.00 61.22 201 PRO A O 1
ATOM 1556 N N . ASP A 1 202 ? 27.929 21.066 -27.738 1.00 66.75 202 ASP A N 1
ATOM 1557 C CA . ASP A 1 202 ? 27.390 21.048 -26.376 1.00 66.75 202 ASP A CA 1
ATOM 1558 C C . ASP A 1 202 ? 26.759 19.682 -26.010 1.00 66.75 202 ASP A C 1
ATOM 1560 O O . ASP A 1 202 ? 26.509 19.410 -24.830 1.00 66.75 202 ASP A O 1
ATOM 1564 N N . VAL A 1 203 ? 26.561 18.777 -26.982 1.00 62.44 203 VAL A N 1
ATOM 1565 C CA . VAL A 1 203 ? 26.021 17.421 -26.767 1.00 62.44 203 VAL A CA 1
ATOM 1566 C C . VAL A 1 203 ? 27.157 16.439 -26.455 1.00 62.44 203 VAL A C 1
ATOM 1568 O O . VAL A 1 203 ? 27.833 15.906 -27.333 1.00 62.44 203 VAL A O 1
ATOM 1571 N N . LEU A 1 204 ? 27.382 16.195 -25.160 1.00 59.50 204 LEU A N 1
ATOM 1572 C CA . LEU A 1 204 ? 28.481 15.355 -24.653 1.00 59.50 204 LEU A CA 1
ATOM 1573 C C . LEU A 1 204 ? 28.086 13.888 -24.390 1.00 59.50 204 LEU A C 1
ATOM 1575 O O . LEU A 1 204 ? 28.965 13.042 -24.203 1.00 59.50 204 LEU A O 1
ATOM 1579 N N . THR A 1 205 ? 26.788 13.584 -24.339 1.00 63.09 205 THR A N 1
ATOM 1580 C CA . THR A 1 205 ? 26.228 12.263 -24.008 1.00 63.09 205 THR A CA 1
ATOM 1581 C C . THR A 1 205 ? 25.097 11.894 -24.962 1.00 63.09 205 THR A C 1
ATOM 1583 O O . THR A 1 205 ? 24.474 12.760 -25.568 1.00 63.09 205 THR A O 1
ATOM 1586 N N . THR A 1 206 ? 24.837 10.594 -25.112 1.00 70.50 206 THR A N 1
ATOM 1587 C CA . THR A 1 206 ? 23.725 10.103 -25.934 1.00 70.50 206 THR A CA 1
ATOM 1588 C C . THR A 1 206 ? 22.408 10.360 -25.204 1.00 70.50 206 THR A C 1
ATOM 1590 O O . THR A 1 206 ? 22.327 10.211 -23.982 1.00 70.50 206 THR A O 1
ATOM 1593 N N . THR A 1 207 ? 21.354 10.681 -25.948 1.00 74.94 207 THR A N 1
ATOM 1594 C CA . THR A 1 207 ? 19.975 10.796 -25.436 1.00 74.94 207 THR A CA 1
ATOM 1595 C C . THR A 1 207 ? 19.494 9.526 -24.730 1.00 74.94 207 THR A C 1
ATOM 1597 O O . THR A 1 207 ? 18.705 9.606 -23.793 1.00 74.94 207 THR A O 1
ATOM 1600 N N . LEU A 1 208 ? 20.027 8.359 -25.113 1.00 77.12 208 LEU A N 1
ATOM 1601 C CA . LEU A 1 208 ? 19.809 7.090 -24.417 1.00 77.12 208 LEU A CA 1
ATOM 1602 C C . LEU A 1 208 ? 20.154 7.175 -22.924 1.00 77.12 208 LEU A C 1
ATOM 1604 O O . LEU A 1 208 ? 19.401 6.676 -22.090 1.00 77.12 208 LEU A O 1
ATOM 1608 N N . ILE A 1 209 ? 21.307 7.755 -22.579 1.00 79.12 209 ILE A N 1
ATOM 1609 C CA . ILE A 1 209 ? 21.747 7.824 -21.183 1.00 79.12 209 ILE A CA 1
ATOM 1610 C C . ILE A 1 209 ? 20.753 8.663 -20.380 1.00 79.12 209 ILE A C 1
ATOM 1612 O O . ILE A 1 209 ? 20.282 8.208 -19.338 1.00 79.12 209 ILE A O 1
ATOM 1616 N N . ASP A 1 210 ? 20.357 9.824 -20.895 1.00 80.94 210 ASP A N 1
ATOM 1617 C CA . ASP A 1 210 ? 19.402 10.700 -20.215 1.00 80.94 210 ASP A CA 1
ATOM 1618 C C . ASP A 1 210 ? 18.031 10.029 -20.024 1.00 80.94 210 ASP A C 1
ATOM 1620 O O . ASP A 1 210 ? 17.463 10.082 -18.930 1.00 80.94 210 ASP A O 1
ATOM 1624 N N . GLU A 1 211 ? 17.515 9.334 -21.042 1.00 82.62 211 GLU A N 1
ATOM 1625 C CA . GLU A 1 211 ? 16.241 8.615 -20.944 1.00 82.62 211 GLU A CA 1
ATOM 1626 C C . GLU A 1 211 ? 16.300 7.420 -19.990 1.00 82.62 211 GLU A C 1
ATOM 1628 O O . GLU A 1 211 ? 15.401 7.239 -19.166 1.00 82.62 211 GLU A O 1
ATOM 1633 N N . ALA A 1 212 ? 17.365 6.619 -20.048 1.00 84.88 212 ALA A N 1
ATOM 1634 C CA . ALA A 1 212 ? 17.515 5.464 -19.173 1.00 84.88 212 ALA A CA 1
ATOM 1635 C C . ALA A 1 212 ? 17.637 5.881 -17.701 1.00 84.88 212 ALA A C 1
ATOM 1637 O O . ALA A 1 212 ? 16.982 5.290 -16.840 1.00 84.88 212 ALA A O 1
ATOM 1638 N N . PHE A 1 213 ? 18.420 6.924 -17.399 1.00 86.25 213 PHE A N 1
ATOM 1639 C CA . PHE A 1 213 ? 18.516 7.454 -16.037 1.00 86.25 213 PHE A CA 1
ATOM 1640 C C . PHE A 1 213 ? 17.198 8.072 -15.567 1.00 86.25 213 PHE A C 1
ATOM 1642 O O . PHE A 1 213 ? 16.840 7.889 -14.402 1.00 86.25 213 PHE A O 1
ATOM 1649 N N . TYR A 1 214 ? 16.450 8.736 -16.453 1.00 88.31 214 TYR A N 1
ATOM 1650 C CA . TYR A 1 214 ? 15.117 9.246 -16.132 1.00 88.31 214 TYR A CA 1
ATOM 1651 C C . TYR A 1 214 ? 14.152 8.115 -15.749 1.00 88.31 214 TYR A C 1
ATOM 1653 O O . TYR A 1 214 ? 13.537 8.168 -14.685 1.00 88.31 214 TYR A O 1
ATOM 1661 N N . ILE A 1 215 ? 14.080 7.053 -16.557 1.00 90.50 215 ILE A N 1
ATOM 1662 C CA . ILE A 1 215 ? 13.240 5.870 -16.301 1.00 90.50 215 ILE A CA 1
ATOM 1663 C C . ILE A 1 215 ? 13.625 5.192 -14.976 1.00 90.50 215 ILE A C 1
ATOM 1665 O O . ILE A 1 215 ? 12.761 4.842 -14.168 1.00 90.50 215 ILE A O 1
ATOM 1669 N N . MET A 1 216 ? 14.925 5.016 -14.721 1.00 91.50 216 MET A N 1
ATOM 1670 C CA . MET A 1 216 ? 15.417 4.424 -13.473 1.00 91.50 216 MET A CA 1
ATOM 1671 C C . MET A 1 216 ? 15.073 5.292 -12.261 1.00 91.50 216 MET A C 1
ATOM 1673 O O . MET A 1 216 ? 14.642 4.769 -11.232 1.00 91.50 216 MET A O 1
ATOM 1677 N N . GLN A 1 217 ? 15.244 6.612 -12.373 1.00 94.06 217 GLN A N 1
ATOM 1678 C CA . GLN A 1 217 ? 14.865 7.552 -11.324 1.00 94.06 217 GLN A CA 1
ATOM 1679 C C . GLN A 1 217 ? 13.362 7.490 -11.045 1.00 94.06 217 GLN A C 1
ATOM 1681 O O . GLN A 1 217 ? 12.972 7.421 -9.882 1.00 94.06 217 GLN A O 1
ATOM 1686 N N . GLU A 1 218 ? 12.530 7.470 -12.085 1.00 92.19 218 GLU A N 1
ATOM 1687 C CA . GLU A 1 218 ? 11.074 7.372 -11.962 1.00 92.19 218 GLU A CA 1
ATOM 1688 C C . GLU A 1 218 ? 10.662 6.078 -11.244 1.00 92.19 218 GLU A C 1
ATOM 1690 O O . GLU A 1 218 ? 9.893 6.124 -10.285 1.00 92.19 218 GLU A O 1
ATOM 1695 N N . SER A 1 219 ? 11.245 4.939 -11.630 1.00 95.00 219 SER A N 1
ATOM 1696 C CA . SER A 1 219 ? 11.025 3.640 -10.980 1.00 95.00 219 SER A CA 1
ATOM 1697 C C . SER A 1 219 ? 11.397 3.657 -9.490 1.00 95.00 219 SER A C 1
ATOM 1699 O O . SER A 1 219 ? 10.618 3.221 -8.635 1.00 95.00 219 SER A O 1
ATOM 1701 N N . MET A 1 220 ? 12.550 4.241 -9.140 1.00 95.56 220 MET A N 1
ATOM 1702 C CA . MET A 1 220 ? 12.965 4.388 -7.740 1.00 95.56 220 MET A CA 1
ATOM 1703 C C . MET A 1 220 ? 12.021 5.300 -6.956 1.00 95.56 220 MET A C 1
ATOM 1705 O O . MET A 1 220 ? 11.589 4.927 -5.866 1.00 95.56 220 MET A O 1
ATOM 1709 N N . MET A 1 221 ? 11.662 6.466 -7.495 1.00 96.38 221 MET A N 1
ATOM 1710 C CA . MET A 1 221 ? 10.764 7.401 -6.812 1.00 96.38 221 MET A CA 1
ATOM 1711 C C . MET A 1 221 ? 9.371 6.802 -6.608 1.00 96.38 221 MET A C 1
ATOM 1713 O O . MET A 1 221 ? 8.826 6.897 -5.509 1.00 96.38 221 MET A O 1
ATOM 1717 N N . ARG A 1 222 ? 8.833 6.098 -7.609 1.00 96.06 222 ARG A N 1
ATOM 1718 C CA . ARG A 1 222 ? 7.568 5.365 -7.481 1.00 96.06 222 ARG A CA 1
ATOM 1719 C C . ARG A 1 222 ? 7.650 4.265 -6.421 1.00 96.06 222 ARG A C 1
ATOM 1721 O O . ARG A 1 222 ? 6.728 4.119 -5.622 1.00 96.06 222 ARG A O 1
ATOM 1728 N N . SER A 1 223 ? 8.777 3.552 -6.325 1.00 97.31 223 SER A N 1
ATOM 1729 C CA . SER A 1 223 ? 8.985 2.568 -5.252 1.00 97.31 223 SER A CA 1
ATOM 1730 C C . SER A 1 223 ? 8.984 3.205 -3.860 1.00 97.31 223 SER A C 1
ATOM 1732 O O . SER A 1 223 ? 8.437 2.620 -2.932 1.00 97.31 223 SER A O 1
ATOM 1734 N N . VAL A 1 224 ? 9.506 4.427 -3.707 1.00 97.69 224 VAL A N 1
ATOM 1735 C CA . VAL A 1 224 ? 9.452 5.176 -2.440 1.00 97.69 224 VAL A CA 1
ATOM 1736 C C . VAL A 1 224 ? 8.014 5.551 -2.080 1.00 97.69 224 VAL A C 1
ATOM 1738 O O . VAL A 1 224 ? 7.644 5.456 -0.909 1.00 97.69 224 VAL A O 1
ATOM 1741 N N . THR A 1 225 ? 7.178 5.897 -3.067 1.00 97.69 225 THR A N 1
ATOM 1742 C CA . THR A 1 225 ? 5.746 6.176 -2.857 1.00 97.69 225 THR A CA 1
ATOM 1743 C C . THR A 1 225 ? 5.021 5.005 -2.203 1.00 97.69 225 THR A C 1
ATOM 1745 O O . THR A 1 225 ? 4.124 5.243 -1.406 1.00 97.69 225 THR A O 1
ATOM 1748 N N . THR A 1 226 ? 5.441 3.756 -2.438 1.00 97.44 226 THR A N 1
ATOM 1749 C CA . THR A 1 226 ? 4.835 2.586 -1.774 1.00 97.44 226 THR A CA 1
ATOM 1750 C C . THR A 1 226 ? 4.912 2.650 -0.242 1.00 97.44 226 THR A C 1
ATOM 17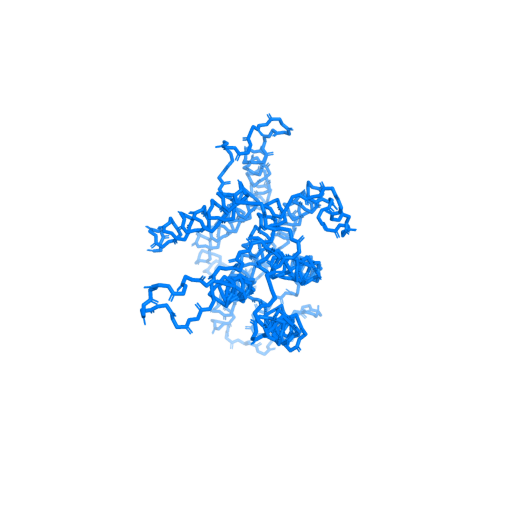52 O O . THR A 1 226 ? 4.133 1.984 0.433 1.00 97.44 226 THR A O 1
ATOM 1755 N N . CYS A 1 227 ? 5.841 3.435 0.321 1.00 96.56 227 CYS A N 1
ATOM 1756 C CA . CYS A 1 227 ? 6.174 3.434 1.746 1.00 96.56 227 CYS A CA 1
ATOM 1757 C C . CYS A 1 227 ? 6.537 2.036 2.288 1.00 96.56 227 CYS A C 1
ATOM 1759 O O . CYS A 1 227 ? 6.409 1.789 3.486 1.00 96.56 227 CYS A O 1
ATOM 1761 N N . ASP A 1 228 ? 7.021 1.137 1.425 1.00 96.00 228 ASP A N 1
ATOM 1762 C CA . ASP A 1 228 ? 7.489 -0.196 1.791 1.00 96.00 228 ASP A CA 1
ATOM 1763 C C . ASP A 1 228 ? 8.991 -0.343 1.501 1.00 96.00 228 ASP A C 1
ATOM 1765 O O . ASP A 1 228 ? 9.448 -0.289 0.357 1.00 96.00 228 ASP A O 1
ATOM 1769 N N . ILE A 1 229 ? 9.787 -0.539 2.555 1.00 95.31 229 ILE A N 1
ATOM 1770 C CA . ILE A 1 229 ? 11.249 -0.624 2.439 1.00 95.31 229 ILE A CA 1
ATOM 1771 C C . ILE A 1 229 ? 11.706 -1.846 1.632 1.00 95.31 229 ILE A C 1
ATOM 1773 O O . ILE A 1 229 ? 12.740 -1.791 0.967 1.00 95.31 229 ILE A O 1
ATOM 1777 N N . ASN A 1 230 ? 10.944 -2.943 1.654 1.00 95.50 230 ASN A N 1
ATOM 1778 C CA . ASN A 1 230 ? 11.288 -4.142 0.897 1.00 95.50 230 ASN A CA 1
ATOM 1779 C C . ASN A 1 230 ? 11.064 -3.901 -0.597 1.00 95.50 230 ASN A C 1
ATOM 1781 O O . ASN A 1 230 ? 11.913 -4.283 -1.405 1.00 95.50 230 ASN A O 1
ATOM 1785 N N . ALA A 1 231 ? 9.978 -3.209 -0.958 1.00 96.69 231 ALA A N 1
ATOM 1786 C CA . ALA A 1 231 ? 9.722 -2.776 -2.327 1.00 96.69 231 ALA A CA 1
ATOM 1787 C C . ALA A 1 231 ? 10.843 -1.864 -2.842 1.00 96.69 231 ALA A C 1
ATOM 1789 O O . ALA A 1 231 ? 11.400 -2.123 -3.908 1.00 96.69 231 ALA A O 1
ATOM 1790 N N . VAL A 1 232 ? 11.230 -0.851 -2.057 1.00 97.44 232 VAL A N 1
ATOM 1791 C CA . VAL A 1 232 ? 12.328 0.069 -2.400 1.00 97.44 232 VAL A CA 1
ATOM 1792 C C . VAL A 1 232 ? 13.628 -0.704 -2.631 1.00 97.44 232 VAL A C 1
ATOM 1794 O O . VAL A 1 232 ? 14.262 -0.555 -3.674 1.00 97.44 232 VAL A O 1
ATOM 1797 N N . CYS A 1 233 ? 14.005 -1.586 -1.702 1.00 97.19 233 CYS A N 1
ATOM 1798 C CA . CYS A 1 233 ? 15.202 -2.417 -1.833 1.00 97.19 233 CYS A CA 1
ATOM 1799 C C . CYS A 1 233 ? 15.169 -3.293 -3.094 1.00 97.19 233 CYS A C 1
ATOM 1801 O O . CYS A 1 233 ? 16.170 -3.392 -3.806 1.00 97.19 233 CYS A O 1
ATOM 1803 N N . ALA A 1 234 ? 14.032 -3.925 -3.390 1.00 97.19 234 ALA A N 1
ATOM 1804 C CA . ALA A 1 234 ? 13.888 -4.767 -4.571 1.00 97.19 234 ALA A CA 1
ATOM 1805 C C . ALA A 1 234 ? 14.012 -3.961 -5.874 1.00 97.19 234 ALA A C 1
ATOM 1807 O O . ALA A 1 234 ? 14.731 -4.374 -6.784 1.00 97.19 234 ALA A O 1
ATOM 1808 N N . VAL A 1 235 ? 13.378 -2.789 -5.952 1.00 96.44 235 VAL A N 1
ATOM 1809 C CA . VAL A 1 235 ? 13.432 -1.924 -7.140 1.00 96.44 235 VAL A CA 1
ATOM 1810 C C . VAL A 1 235 ? 14.827 -1.340 -7.349 1.00 96.44 235 VAL A C 1
ATOM 1812 O O . VAL A 1 235 ? 15.333 -1.373 -8.468 1.00 96.44 235 VAL A O 1
ATOM 1815 N N . VAL A 1 236 ? 15.509 -0.902 -6.289 1.00 95.50 236 VAL A N 1
ATOM 1816 C CA . VAL A 1 236 ? 16.908 -0.445 -6.378 1.00 95.50 236 VAL A CA 1
ATOM 1817 C C . VAL A 1 236 ? 17.823 -1.562 -6.894 1.00 95.50 236 VAL A C 1
ATOM 1819 O O . VAL A 1 236 ? 18.693 -1.315 -7.731 1.00 95.50 236 VAL A O 1
ATOM 1822 N N . ASN A 1 237 ? 17.601 -2.807 -6.464 1.00 95.12 237 ASN A N 1
ATOM 1823 C CA . ASN A 1 237 ? 18.341 -3.953 -6.991 1.00 95.12 237 ASN A CA 1
ATOM 1824 C C . ASN A 1 237 ? 18.044 -4.204 -8.480 1.00 95.12 237 ASN A C 1
ATOM 1826 O O . ASN A 1 237 ? 18.972 -4.502 -9.235 1.00 95.12 237 ASN A O 1
ATOM 1830 N N . ASN A 1 238 ? 16.793 -4.033 -8.921 1.00 93.00 238 ASN A N 1
ATOM 1831 C CA . ASN A 1 238 ? 16.420 -4.118 -10.338 1.00 93.00 238 ASN A CA 1
ATOM 1832 C C . ASN A 1 238 ? 17.089 -3.014 -11.173 1.00 93.00 238 ASN A C 1
ATOM 1834 O O . ASN A 1 238 ? 17.605 -3.295 -12.253 1.00 93.00 238 ASN A O 1
ATOM 1838 N N . VAL A 1 239 ? 17.159 -1.785 -10.653 1.00 93.31 239 VAL A N 1
ATOM 1839 C CA . VAL A 1 239 ? 17.882 -0.666 -11.281 1.00 93.31 239 VAL A CA 1
ATOM 1840 C C . VAL A 1 239 ? 19.368 -0.974 -11.411 1.00 93.31 239 VAL A C 1
ATOM 1842 O O . VAL A 1 239 ? 19.933 -0.839 -12.495 1.00 93.31 239 VAL A O 1
ATOM 1845 N N . ASN A 1 240 ? 20.001 -1.472 -10.349 1.00 91.69 240 ASN A N 1
ATOM 1846 C CA . ASN A 1 240 ? 21.401 -1.882 -10.409 1.00 91.69 240 ASN A CA 1
ATOM 1847 C C . ASN A 1 240 ? 21.631 -2.990 -11.458 1.00 91.69 240 ASN A C 1
ATOM 1849 O O . ASN A 1 240 ? 22.614 -2.948 -12.198 1.00 91.69 240 ASN A O 1
ATOM 1853 N N . ALA A 1 241 ? 20.710 -3.951 -11.574 1.00 90.31 241 ALA A N 1
ATOM 1854 C CA . ALA A 1 241 ? 20.774 -4.986 -12.604 1.00 90.31 241 ALA A CA 1
ATOM 1855 C C . ALA A 1 241 ? 20.644 -4.411 -14.027 1.00 90.31 241 ALA A C 1
ATOM 1857 O O . ALA A 1 241 ? 21.421 -4.796 -14.899 1.00 90.31 241 ALA A O 1
ATOM 1858 N N . ALA A 1 242 ? 19.735 -3.458 -14.255 1.00 87.31 242 ALA A N 1
ATOM 1859 C CA . ALA A 1 242 ? 19.567 -2.793 -15.550 1.00 87.31 242 ALA A CA 1
ATOM 1860 C C . ALA A 1 242 ? 20.813 -1.980 -15.961 1.00 87.31 242 ALA A C 1
ATOM 1862 O O . ALA A 1 242 ? 21.218 -2.009 -17.123 1.00 87.31 242 ALA A O 1
ATOM 1863 N N . ILE A 1 243 ? 21.477 -1.317 -15.005 1.00 86.75 243 ILE A N 1
ATOM 1864 C CA . ILE A 1 243 ? 22.740 -0.598 -15.248 1.00 86.75 243 ILE A CA 1
ATOM 1865 C C . ILE A 1 243 ? 23.857 -1.573 -15.648 1.00 86.75 243 ILE A C 1
ATOM 1867 O O . ILE A 1 243 ? 24.571 -1.353 -16.629 1.00 86.75 243 ILE A O 1
ATOM 1871 N N . VAL A 1 244 ? 24.033 -2.654 -14.881 1.00 85.25 244 VAL A N 1
ATOM 1872 C CA . VAL A 1 244 ? 25.134 -3.612 -15.085 1.00 85.25 244 VAL A CA 1
ATOM 1873 C C . VAL A 1 244 ? 24.910 -4.506 -16.310 1.00 85.25 244 VAL A C 1
ATOM 1875 O O . VAL A 1 244 ? 25.889 -4.945 -16.919 1.00 85.25 244 VAL A O 1
ATOM 1878 N N . GLY A 1 245 ? 23.652 -4.785 -16.651 1.00 83.06 245 GLY A N 1
ATOM 1879 C CA . GLY A 1 245 ? 23.237 -5.614 -17.778 1.00 83.06 245 GLY A CA 1
ATOM 1880 C C . GLY A 1 245 ? 23.036 -4.805 -19.055 1.00 83.06 245 GLY A C 1
ATOM 1881 O O . GLY A 1 245 ? 23.942 -4.748 -19.885 1.00 83.06 245 GLY A O 1
ATOM 1882 N N . GLU A 1 246 ? 21.853 -4.207 -19.196 1.00 76.00 246 GLU A N 1
ATOM 1883 C CA . GLU A 1 246 ? 21.361 -3.577 -20.430 1.00 76.00 246 GLU A CA 1
ATOM 1884 C C . GLU A 1 246 ? 22.229 -2.388 -20.862 1.00 76.00 246 GLU A C 1
ATOM 1886 O O . GLU A 1 246 ? 22.791 -2.381 -21.958 1.00 76.00 246 GLU A O 1
ATOM 1891 N N . LEU A 1 247 ? 22.442 -1.411 -19.971 1.00 75.44 247 LEU A N 1
ATOM 1892 C CA . LEU A 1 247 ? 23.217 -0.213 -20.319 1.00 75.44 247 LEU A CA 1
ATOM 1893 C C . LEU A 1 247 ? 24.683 -0.532 -20.614 1.00 75.44 247 LEU A C 1
ATOM 1895 O O . LEU A 1 247 ? 25.268 -0.006 -21.562 1.00 75.44 247 LEU A O 1
ATOM 1899 N N . ARG A 1 248 ? 25.293 -1.428 -19.832 1.00 80.50 248 ARG A N 1
ATOM 1900 C CA . ARG A 1 248 ? 26.677 -1.851 -20.069 1.00 80.50 248 ARG A CA 1
ATOM 1901 C C . ARG A 1 248 ? 26.849 -2.543 -21.421 1.00 80.50 248 ARG A C 1
ATOM 1903 O O . ARG A 1 248 ? 27.922 -2.419 -22.007 1.00 80.50 248 ARG A O 1
ATOM 1910 N N . GLN A 1 249 ? 25.852 -3.296 -21.881 1.00 76.00 249 GLN A N 1
ATOM 1911 C CA . GLN A 1 249 ? 25.896 -3.989 -23.170 1.00 76.00 249 GLN A CA 1
ATOM 1912 C C . GLN A 1 249 ? 25.649 -3.037 -24.344 1.00 76.00 249 GLN A C 1
ATOM 1914 O O . GLN A 1 249 ? 26.319 -3.178 -25.364 1.00 76.00 249 GLN A O 1
ATOM 1919 N N . ALA A 1 250 ? 24.790 -2.030 -24.174 1.00 69.06 250 ALA A N 1
ATOM 1920 C CA . ALA A 1 250 ? 24.525 -1.017 -25.195 1.00 69.06 250 ALA A CA 1
ATOM 1921 C C . ALA A 1 250 ? 25.723 -0.069 -25.435 1.00 69.06 250 ALA A C 1
ATOM 1923 O O . ALA A 1 250 ? 26.057 0.251 -26.577 1.00 69.06 250 ALA A O 1
ATOM 1924 N N . CYS A 1 251 ? 26.433 0.350 -24.378 1.00 65.62 251 CYS A N 1
ATOM 1925 C CA . CYS A 1 251 ? 27.510 1.350 -24.471 1.00 65.62 251 CYS A CA 1
ATOM 1926 C C . CYS A 1 251 ? 28.663 1.013 -25.456 1.00 65.62 251 CYS A C 1
ATOM 1928 O O . CYS A 1 251 ? 29.116 1.909 -26.172 1.00 65.62 251 CYS A O 1
ATOM 1930 N N . PRO A 1 252 ? 29.196 -0.225 -25.534 1.00 62.00 252 PRO A N 1
ATOM 1931 C CA . PRO A 1 252 ? 30.260 -0.573 -26.479 1.00 62.00 252 PRO A CA 1
ATOM 1932 C C . PRO A 1 252 ? 29.844 -0.559 -27.955 1.00 62.00 252 PRO A C 1
ATOM 1934 O O . PRO A 1 252 ? 30.703 -0.333 -28.809 1.00 62.00 252 PRO A O 1
ATOM 1937 N N . GLU A 1 253 ? 28.578 -0.840 -28.272 1.00 56.50 253 GLU A N 1
ATOM 1938 C CA . GLU A 1 253 ? 28.059 -0.798 -29.651 1.00 56.50 253 GLU A CA 1
ATOM 1939 C C . GLU A 1 253 ? 27.940 0.651 -30.139 1.00 56.50 253 GLU A C 1
ATOM 1941 O O . GLU A 1 253 ? 28.402 0.993 -31.229 1.00 56.50 253 GLU A O 1
ATOM 1946 N N . LEU A 1 254 ? 27.475 1.513 -29.240 1.00 53.53 254 LEU A N 1
ATOM 1947 C CA . LEU A 1 254 ? 27.433 2.968 -29.345 1.00 53.53 254 LEU A CA 1
ATOM 1948 C C . LEU A 1 254 ? 28.809 3.610 -29.574 1.00 53.53 254 LEU A C 1
ATOM 1950 O O . LEU A 1 254 ? 29.016 4.351 -30.534 1.00 53.53 254 LEU A O 1
ATOM 1954 N N . LEU A 1 255 ? 29.800 3.259 -28.749 1.00 54.50 255 LEU A N 1
ATOM 1955 C CA . LEU A 1 255 ? 31.178 3.759 -28.878 1.00 54.50 255 LEU A CA 1
ATOM 1956 C C . LEU A 1 255 ? 31.882 3.282 -30.160 1.00 54.50 255 LEU A C 1
ATOM 1958 O O . LEU A 1 255 ? 32.910 3.840 -30.546 1.00 54.50 255 LEU A O 1
ATOM 1962 N N . ARG A 1 256 ? 31.354 2.247 -30.825 1.00 53.66 256 ARG A N 1
ATOM 1963 C CA . ARG A 1 256 ? 31.849 1.759 -32.120 1.00 53.66 256 ARG A CA 1
ATOM 1964 C C . ARG A 1 256 ? 31.205 2.456 -33.322 1.00 53.66 256 ARG A C 1
ATOM 1966 O O . ARG A 1 256 ? 31.609 2.157 -34.445 1.00 53.66 256 ARG A O 1
ATOM 1973 N N . GLY A 1 257 ? 30.262 3.380 -33.111 1.00 48.78 257 GLY A N 1
ATOM 1974 C CA . GLY A 1 257 ? 29.608 4.142 -34.180 1.00 48.78 257 GLY A CA 1
ATOM 1975 C C . GLY A 1 257 ? 28.703 3.295 -35.077 1.00 48.78 257 GLY A C 1
ATOM 1976 O O . GLY A 1 257 ? 28.515 3.628 -36.247 1.00 48.78 257 GLY A O 1
ATOM 1977 N N . VAL A 1 258 ? 28.188 2.171 -34.568 1.00 46.88 258 VAL A N 1
ATOM 1978 C CA . VAL A 1 258 ? 27.238 1.327 -35.301 1.00 46.88 258 VAL A CA 1
ATOM 1979 C C . VAL A 1 258 ? 25.837 1.900 -35.070 1.00 46.88 258 VAL A C 1
ATOM 1981 O O . VAL A 1 258 ? 25.376 1.867 -33.934 1.00 46.88 258 VAL A O 1
ATOM 1984 N N . PRO A 1 259 ? 25.149 2.438 -36.095 1.00 45.19 259 PRO A N 1
ATOM 1985 C CA . PRO A 1 259 ? 23.789 2.928 -35.912 1.00 45.19 259 PRO A CA 1
ATOM 1986 C C . PRO A 1 259 ? 22.848 1.764 -35.545 1.00 45.19 259 PRO A C 1
ATOM 1988 O O . PRO A 1 259 ? 23.009 0.669 -36.102 1.00 45.19 259 PRO A O 1
ATOM 1991 N N . PRO A 1 260 ? 21.854 1.982 -34.660 1.00 48.50 260 PRO A N 1
ATOM 1992 C CA . PRO A 1 260 ? 20.886 0.955 -34.300 1.00 48.50 260 PRO A CA 1
ATOM 1993 C C . PRO A 1 260 ? 20.185 0.415 -35.551 1.00 48.50 260 PRO A C 1
ATOM 1995 O O . PRO A 1 260 ? 19.863 1.150 -36.489 1.00 48.50 260 PRO A O 1
ATOM 1998 N N . THR A 1 261 ? 19.946 -0.895 -35.584 1.00 44.06 261 THR A N 1
ATOM 1999 C CA . THR A 1 261 ? 19.533 -1.643 -36.786 1.00 44.06 261 THR A CA 1
ATOM 2000 C C . THR A 1 261 ? 18.109 -1.347 -37.287 1.00 44.06 261 THR A C 1
ATOM 2002 O O . THR A 1 261 ? 17.667 -1.947 -38.268 1.00 44.06 261 THR A O 1
ATOM 2005 N N . SER A 1 262 ? 17.401 -0.371 -36.717 1.00 43.19 262 SER A N 1
ATOM 2006 C CA . SER A 1 262 ? 16.080 0.057 -37.186 1.00 43.19 262 SER A CA 1
ATOM 2007 C C . SER A 1 262 ? 15.834 1.552 -36.973 1.00 43.19 262 SER A C 1
ATOM 2009 O O . SER A 1 262 ? 14.942 1.953 -36.235 1.00 43.19 262 SER A O 1
ATOM 2011 N N . TYR A 1 263 ? 16.593 2.400 -37.668 1.00 39.16 263 TYR A N 1
ATOM 2012 C CA . TYR A 1 263 ? 16.343 3.844 -37.712 1.00 39.16 263 TYR A CA 1
ATOM 2013 C C . TYR A 1 263 ? 15.036 4.150 -38.478 1.00 39.16 263 TYR A C 1
ATOM 2015 O O . TYR A 1 263 ? 15.030 4.280 -39.705 1.00 39.16 263 TYR A O 1
ATOM 2023 N N . ARG A 1 264 ? 13.903 4.266 -37.771 1.00 40.25 264 ARG A N 1
ATOM 2024 C CA . ARG A 1 264 ? 12.665 4.866 -38.299 1.00 40.25 264 ARG A CA 1
ATOM 2025 C C . ARG A 1 264 ? 12.319 6.116 -37.493 1.00 40.25 264 ARG A C 1
ATOM 2027 O O . ARG A 1 264 ? 11.684 6.068 -36.454 1.00 40.25 264 ARG A O 1
ATOM 2034 N N . ARG A 1 265 ? 12.683 7.267 -38.061 1.00 39.38 265 ARG A N 1
ATOM 2035 C CA . ARG A 1 265 ? 12.472 8.643 -37.565 1.00 39.38 265 ARG A CA 1
ATOM 2036 C C . ARG A 1 265 ? 11.009 9.023 -37.232 1.00 39.38 265 ARG A C 1
ATOM 2038 O O . ARG A 1 265 ? 10.754 10.168 -36.881 1.00 39.38 265 ARG A O 1
ATOM 2045 N N . ALA A 1 266 ? 10.044 8.120 -37.410 1.00 35.97 266 ALA A N 1
ATOM 2046 C CA . ALA A 1 266 ? 8.617 8.385 -37.229 1.00 35.97 266 ALA A CA 1
ATOM 2047 C C . ALA A 1 266 ? 8.107 8.091 -35.803 1.00 35.97 266 ALA A C 1
ATOM 2049 O O . ALA A 1 266 ? 7.046 8.596 -35.452 1.00 35.97 266 ALA A O 1
ATOM 2050 N N . ASP A 1 267 ? 8.868 7.3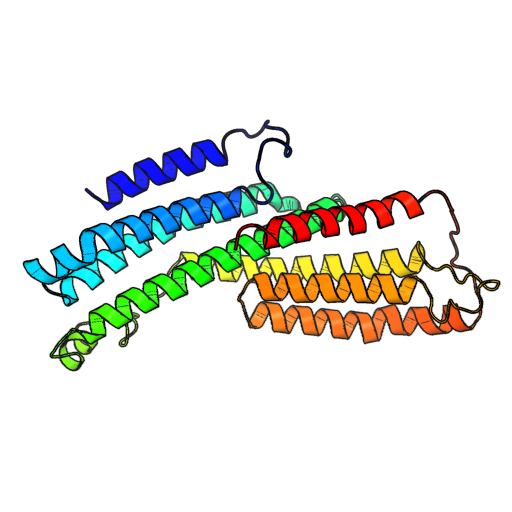54 -34.984 1.00 40.09 267 ASP A N 1
ATOM 2051 C CA . ASP A 1 267 ? 8.373 6.813 -33.707 1.00 40.09 267 ASP A CA 1
ATOM 2052 C C . ASP A 1 267 ? 8.826 7.626 -32.462 1.00 40.09 267 ASP A C 1
ATOM 2054 O O . ASP A 1 267 ? 8.246 7.489 -31.386 1.00 40.09 267 ASP A O 1
ATOM 2058 N N . CYS A 1 268 ? 9.772 8.576 -32.597 1.00 39.31 268 CYS A N 1
ATOM 2059 C CA . CYS A 1 268 ? 10.250 9.427 -31.483 1.00 39.31 268 CYS A CA 1
ATOM 2060 C C . CYS A 1 268 ? 9.156 10.303 -30.839 1.00 39.31 268 CYS A C 1
ATOM 2062 O O . CYS A 1 268 ? 9.287 10.727 -29.692 1.00 39.31 268 CYS A O 1
ATOM 2064 N N . VAL A 1 269 ? 8.062 10.587 -31.554 1.00 40.94 269 VAL A N 1
ATOM 2065 C CA . VAL A 1 269 ? 6.969 11.429 -31.038 1.00 40.94 269 VAL A CA 1
ATOM 2066 C C . VAL A 1 269 ? 6.232 10.740 -29.880 1.00 40.94 269 VAL A C 1
ATOM 2068 O O . VAL A 1 269 ? 5.758 11.414 -28.964 1.00 40.94 269 VAL A O 1
ATOM 2071 N N . ASP A 1 270 ? 6.173 9.407 -29.868 1.00 43.44 270 ASP A N 1
ATOM 2072 C CA . ASP A 1 270 ? 5.421 8.659 -28.858 1.00 43.44 270 ASP A CA 1
ATOM 2073 C C . ASP A 1 270 ? 6.163 8.541 -27.520 1.00 43.44 270 ASP A C 1
ATOM 2075 O O . ASP A 1 270 ? 5.523 8.579 -26.467 1.00 43.44 270 ASP A O 1
ATOM 2079 N N . VAL A 1 271 ? 7.499 8.487 -27.527 1.00 42.41 271 VAL A N 1
ATOM 2080 C CA . VAL A 1 271 ? 8.324 8.413 -26.303 1.00 42.41 271 VAL A CA 1
ATOM 2081 C C . VAL A 1 271 ? 8.372 9.767 -25.589 1.00 42.41 271 VAL A C 1
ATOM 2083 O O . VAL A 1 271 ? 8.120 9.840 -24.383 1.00 42.41 271 VAL A O 1
ATOM 2086 N N . GLN A 1 272 ? 8.542 10.864 -26.337 1.00 40.75 272 GLN A N 1
ATOM 2087 C CA . GLN A 1 272 ? 8.452 12.217 -25.778 1.00 40.75 272 GLN A CA 1
ATOM 2088 C C . GLN A 1 272 ? 7.067 12.490 -25.169 1.00 40.75 272 GLN A C 1
ATOM 2090 O O . GLN A 1 272 ? 6.964 13.152 -24.138 1.00 40.75 272 GLN A O 1
ATOM 2095 N N . ASN A 1 273 ? 5.994 11.968 -25.773 1.00 42.81 273 ASN A N 1
ATOM 2096 C CA . ASN A 1 273 ? 4.637 12.096 -25.241 1.00 42.81 273 ASN A CA 1
ATOM 2097 C C . ASN A 1 273 ? 4.423 11.290 -23.950 1.00 42.81 273 ASN A C 1
ATOM 2099 O O . ASN A 1 273 ? 3.696 11.755 -23.074 1.00 42.81 273 ASN A O 1
ATOM 2103 N N . ILE A 1 274 ? 5.070 10.129 -23.796 1.00 44.28 274 ILE A N 1
ATOM 2104 C CA . ILE A 1 274 ? 5.045 9.345 -22.550 1.00 44.28 274 ILE A CA 1
ATOM 2105 C C . ILE A 1 274 ? 5.764 10.114 -21.429 1.00 44.28 274 ILE A C 1
ATOM 2107 O O . ILE A 1 274 ? 5.169 10.340 -20.377 1.00 44.28 274 ILE A O 1
ATOM 2111 N N . ALA A 1 275 ? 6.970 10.631 -21.686 1.00 40.31 275 ALA A N 1
ATOM 2112 C CA . ALA A 1 275 ? 7.732 11.418 -20.710 1.00 40.31 275 ALA A CA 1
ATOM 2113 C C . ALA A 1 275 ? 7.061 12.765 -20.360 1.00 40.31 275 ALA A C 1
ATOM 2115 O O . ALA A 1 275 ? 7.084 13.211 -19.213 1.00 40.31 275 ALA A O 1
ATOM 2116 N N . ASN A 1 276 ? 6.428 13.428 -21.332 1.00 39.91 276 ASN A N 1
ATOM 2117 C CA . ASN A 1 276 ? 5.748 14.706 -21.108 1.00 39.91 276 ASN A CA 1
ATOM 2118 C C . ASN A 1 276 ? 4.384 14.549 -20.420 1.00 39.91 276 ASN A C 1
ATOM 2120 O O . ASN A 1 276 ? 3.975 15.451 -19.689 1.00 39.91 276 ASN A O 1
ATOM 2124 N N . HIS A 1 277 ? 3.687 13.421 -20.594 1.00 44.97 277 HIS A N 1
ATOM 2125 C CA . HIS A 1 277 ? 2.504 13.120 -19.786 1.00 44.97 277 HIS A CA 1
ATOM 2126 C C . HIS A 1 277 ? 2.879 12.852 -18.326 1.00 44.97 277 HIS A C 1
ATOM 2128 O O . HIS A 1 277 ? 2.255 13.461 -17.462 1.00 44.97 277 HIS A O 1
ATOM 2134 N N . SER A 1 278 ? 3.933 12.081 -18.028 1.00 37.91 278 SER A N 1
ATOM 2135 C CA . SER A 1 278 ? 4.407 11.882 -16.643 1.00 37.91 278 SER A CA 1
ATOM 2136 C C . SER A 1 278 ? 4.796 13.203 -15.953 1.00 37.91 278 SER A C 1
ATOM 2138 O O . SER A 1 278 ? 4.452 13.428 -14.792 1.00 37.91 278 SER A O 1
ATOM 2140 N N . LYS A 1 279 ? 5.414 14.145 -16.685 1.00 38.50 279 LYS A N 1
ATOM 2141 C CA . LYS A 1 279 ? 5.731 15.499 -16.182 1.00 38.50 279 LYS A CA 1
ATOM 2142 C C . LYS A 1 279 ? 4.495 16.333 -15.811 1.00 38.50 279 LYS A C 1
ATOM 2144 O O . LYS A 1 279 ? 4.565 17.109 -14.863 1.00 38.50 279 LYS A O 1
ATOM 2149 N N . SER A 1 280 ? 3.370 16.167 -16.514 1.00 37.97 280 SER A N 1
ATOM 2150 C CA . SER A 1 280 ? 2.118 16.892 -16.233 1.00 37.97 280 SER A CA 1
ATOM 2151 C C . SER A 1 280 ? 1.441 16.452 -14.928 1.00 37.97 280 SER A C 1
ATOM 2153 O O . SER A 1 280 ? 0.702 17.237 -14.334 1.00 37.97 280 SER A O 1
ATOM 2155 N N . TRP A 1 281 ? 1.660 15.212 -14.484 1.00 36.53 281 TRP A N 1
ATOM 2156 C CA . TRP A 1 281 ? 1.072 14.687 -13.247 1.00 36.53 281 TRP A CA 1
ATOM 2157 C C . TRP A 1 281 ? 1.872 15.099 -12.008 1.00 36.53 281 TRP A C 1
ATOM 2159 O O . TRP A 1 281 ? 1.277 15.437 -10.985 1.00 36.53 281 TRP A O 1
ATOM 2169 N N . PHE A 1 282 ? 3.203 15.183 -12.116 1.00 33.38 282 PHE A N 1
ATOM 2170 C CA . PHE A 1 282 ? 4.054 15.662 -11.021 1.00 33.38 282 PHE A CA 1
ATOM 2171 C C . PHE A 1 282 ? 3.781 17.124 -10.644 1.00 33.38 282 PHE A C 1
ATOM 2173 O O . PHE A 1 282 ? 3.800 17.450 -9.460 1.00 33.38 282 PHE A O 1
ATOM 2180 N N . SER A 1 283 ? 3.450 17.992 -11.608 1.00 34.50 283 SER A N 1
ATOM 2181 C CA . SER A 1 283 ? 3.061 19.380 -11.313 1.00 34.50 283 SER A CA 1
ATOM 2182 C C . SER A 1 283 ? 1.723 19.500 -10.572 1.00 34.50 283 SER A C 1
ATOM 2184 O O . SER A 1 283 ? 1.551 20.428 -9.793 1.00 34.50 283 SER A O 1
ATOM 2186 N N . LEU A 1 284 ? 0.793 18.554 -10.762 1.00 35.09 284 LEU A N 1
ATOM 2187 C CA . LEU A 1 284 ? -0.514 18.552 -10.085 1.00 35.09 284 LEU A CA 1
ATOM 2188 C C . LEU A 1 284 ? -0.455 17.936 -8.674 1.00 35.09 284 LEU A C 1
ATOM 2190 O O . LEU A 1 284 ? -1.270 18.278 -7.820 1.00 35.09 284 LEU A O 1
ATOM 2194 N N . GLY A 1 285 ? 0.511 17.048 -8.411 1.00 32.72 285 GLY A N 1
ATOM 2195 C CA . GLY A 1 285 ? 0.708 16.414 -7.101 1.00 32.72 285 GLY A CA 1
ATOM 2196 C C . GLY A 1 285 ? 1.391 17.304 -6.057 1.00 32.72 285 GLY A C 1
ATOM 2197 O O . GLY A 1 285 ? 1.257 17.052 -4.863 1.00 32.72 285 GLY A O 1
ATOM 2198 N N . THR A 1 286 ? 2.095 18.357 -6.481 1.00 33.88 286 THR A N 1
ATOM 2199 C CA . THR A 1 286 ? 2.766 19.311 -5.579 1.00 33.88 286 THR A CA 1
ATOM 2200 C C . THR A 1 286 ? 1.915 20.525 -5.200 1.00 33.88 286 THR A C 1
ATOM 2202 O O . THR A 1 286 ? 2.299 21.261 -4.299 1.00 33.88 286 THR A O 1
ATOM 2205 N N . GLU A 1 287 ? 0.773 20.748 -5.860 1.00 32.50 287 GLU A N 1
ATOM 2206 C CA . GLU A 1 287 ? -0.096 21.914 -5.610 1.00 32.50 287 GLU A CA 1
ATOM 2207 C C . GLU A 1 287 ? -1.189 21.670 -4.550 1.00 32.50 287 GLU A C 1
ATOM 2209 O O . GLU A 1 287 ? -1.903 22.604 -4.198 1.00 32.50 287 GLU A O 1
ATOM 2214 N N . ASN A 1 288 ? -1.305 20.453 -4.003 1.00 33.25 288 ASN A N 1
ATOM 2215 C CA . ASN A 1 288 ? -2.273 20.109 -2.947 1.00 33.25 288 ASN A CA 1
ATOM 2216 C C . ASN A 1 288 ? -1.629 19.417 -1.725 1.00 33.25 288 ASN A C 1
ATOM 2218 O O . ASN A 1 288 ? -2.237 18.527 -1.126 1.00 33.25 288 ASN A O 1
ATOM 2222 N N . LEU A 1 289 ? -0.402 19.816 -1.370 1.00 32.22 289 LEU A N 1
ATOM 2223 C CA . LEU A 1 289 ? 0.172 19.580 -0.037 1.00 32.22 289 LEU A CA 1
ATOM 2224 C C . LEU A 1 289 ? -0.094 20.782 0.872 1.00 32.22 289 LEU A C 1
ATOM 2226 O O . LEU A 1 289 ? 0.162 21.921 0.421 1.00 32.22 289 LEU A O 1
#